Protein AF-A0A940WGY3-F1 (afdb_monomer_lite)

Radius of gyration: 29.21 Å; chains: 1; bounding box: 56×86×70 Å

pLDDT: mean 70.39, std 22.86, range [25.33, 97.75]

Sequence (317 aa):
MSRRSAVRKETGVAPALTGSRLLAFAAALSLPLFSIGAVAAERETIPSPPAVHGGEGTRFAEPGMIAPDFTVLDVEGRPFNLSEEVSRKPVLLLFWSVFCEPCRSEMTVLQNAYDKYAGRDLTFVAVAVDGEPLRKIIGGFARQEGYTFKVLVDDLDATGTWKAADAYGVTVTPTLLLLGKGGAVLLRKGGKIREELPQVAFAGRSNVGKSSLLNALVGHSRLARVSNTPGRTRGIALFEIEGKFAFADLPGYGFAKVSRSEREAWKGLVEGYLAECESLRRVYVLVDARRGPEDEERQLAAFLAARAVPYRWVGTK

Structure (mmCIF, N/CA/C/O backbone):
data_AF-A0A940WGY3-F1
#
_entry.id   AF-A0A940WGY3-F1
#
loop_
_atom_site.group_PDB
_atom_site.id
_atom_site.type_symbol
_atom_site.label_atom_id
_atom_site.label_alt_id
_atom_site.label_comp_id
_atom_site.label_asym_id
_atom_site.label_entity_id
_atom_site.label_seq_id
_atom_site.pdbx_PDB_ins_code
_atom_site.Cartn_x
_atom_site.Cartn_y
_atom_site.Cartn_z
_atom_site.occupancy
_atom_site.B_iso_or_equiv
_atom_site.auth_seq_id
_atom_site.auth_comp_id
_atom_site.auth_asym_id
_atom_site.auth_atom_id
_atom_site.pdbx_PDB_model_num
ATOM 1 N N . MET A 1 1 ? 0.589 61.585 -35.824 1.00 35.50 1 MET A N 1
ATOM 2 C CA . MET A 1 1 ? 2.016 61.398 -35.480 1.00 35.50 1 MET A CA 1
ATOM 3 C C . MET A 1 1 ? 2.129 61.107 -33.989 1.00 35.50 1 MET A C 1
ATOM 5 O O . MET A 1 1 ? 1.409 61.700 -33.204 1.00 35.50 1 MET A O 1
ATOM 9 N N . SER A 1 2 ? 2.972 60.128 -33.665 1.00 37.22 2 SER A N 1
ATOM 10 C CA . SER A 1 2 ? 3.271 59.515 -32.361 1.00 37.22 2 SER A CA 1
ATOM 11 C C . SER A 1 2 ? 3.457 60.474 -31.174 1.00 37.22 2 SER A C 1
ATOM 13 O O . SER A 1 2 ? 4.145 61.481 -31.332 1.00 37.22 2 SER A O 1
ATOM 15 N N . ARG A 1 3 ? 2.993 60.078 -29.972 1.00 35.72 3 ARG A N 1
ATOM 16 C CA . ARG A 1 3 ? 3.865 59.900 -28.785 1.00 35.72 3 ARG A CA 1
ATOM 17 C C . ARG A 1 3 ? 3.157 59.248 -27.585 1.00 35.72 3 ARG A C 1
ATOM 19 O O . ARG A 1 3 ? 2.028 59.570 -27.244 1.00 35.72 3 ARG A O 1
ATOM 26 N N . ARG A 1 4 ? 3.900 58.320 -26.974 1.00 39.56 4 ARG A N 1
ATOM 27 C CA . ARG A 1 4 ? 3.677 57.591 -25.714 1.00 39.56 4 ARG A CA 1
ATOM 28 C C . ARG A 1 4 ? 3.705 58.527 -24.494 1.00 39.56 4 ARG A C 1
ATOM 30 O O . ARG A 1 4 ? 4.504 59.459 -24.492 1.00 39.56 4 ARG A O 1
ATOM 37 N N . SER A 1 5 ? 3.048 58.143 -23.399 1.00 34.53 5 SER A N 1
ATOM 38 C CA . SER A 1 5 ? 3.634 58.300 -22.058 1.00 34.53 5 SER A CA 1
ATOM 39 C C . SER A 1 5 ? 3.158 57.199 -21.103 1.00 34.53 5 SER A C 1
ATOM 41 O O . SER A 1 5 ? 2.028 56.725 -21.163 1.00 34.53 5 SER A O 1
ATOM 43 N N . ALA A 1 6 ? 4.104 56.738 -20.288 1.00 35.91 6 ALA A N 1
ATOM 44 C CA . ALA A 1 6 ? 3.971 55.711 -19.269 1.00 35.91 6 ALA A CA 1
ATOM 45 C C . ALA A 1 6 ? 3.655 56.357 -17.913 1.00 35.91 6 ALA A C 1
ATOM 47 O O . ALA A 1 6 ? 4.158 57.442 -17.627 1.00 35.91 6 ALA A O 1
ATOM 48 N N . VAL A 1 7 ? 2.902 55.661 -17.058 1.00 35.53 7 VAL A N 1
ATOM 49 C CA . VAL A 1 7 ? 2.717 56.026 -15.645 1.00 35.53 7 VAL A CA 1
ATOM 50 C C . VAL A 1 7 ? 3.476 55.023 -14.777 1.00 35.53 7 VAL A C 1
ATOM 52 O O . VAL A 1 7 ? 3.328 53.809 -14.919 1.00 35.53 7 VAL A O 1
ATOM 55 N N . ARG A 1 8 ? 4.345 55.561 -13.916 1.00 31.83 8 ARG A N 1
ATOM 56 C CA . ARG A 1 8 ? 5.236 54.867 -12.980 1.00 31.83 8 ARG A CA 1
ATOM 57 C C . ARG A 1 8 ? 4.723 55.072 -11.548 1.00 31.83 8 ARG A C 1
ATOM 59 O O . ARG A 1 8 ? 4.149 56.106 -11.240 1.00 31.83 8 ARG A O 1
ATOM 66 N N . LYS A 1 9 ? 4.982 54.051 -10.727 1.00 31.80 9 LYS A N 1
ATOM 67 C CA . LYS A 1 9 ? 4.757 53.876 -9.282 1.00 31.80 9 LYS A CA 1
ATOM 68 C C . LYS A 1 9 ? 5.023 55.110 -8.405 1.00 31.80 9 LYS A C 1
ATOM 70 O O . LYS A 1 9 ? 6.082 55.719 -8.532 1.00 31.80 9 LYS A O 1
ATOM 75 N N . GLU A 1 10 ? 4.155 55.317 -7.415 1.00 31.23 10 GLU A N 1
ATOM 76 C CA . GLU A 1 10 ? 4.437 56.081 -6.196 1.00 31.23 10 GLU A CA 1
ATOM 77 C C . GLU A 1 10 ? 4.750 55.135 -5.025 1.00 31.23 10 GLU A C 1
ATOM 79 O O . GLU A 1 10 ? 4.046 54.159 -4.769 1.00 31.23 10 GLU A O 1
ATOM 84 N N . THR A 1 11 ? 5.847 55.436 -4.336 1.00 31.92 11 THR A N 1
ATOM 85 C CA . THR A 1 11 ? 6.289 54.872 -3.058 1.00 31.92 11 THR A CA 1
ATOM 86 C C . THR A 1 11 ? 6.045 55.919 -1.975 1.00 31.92 11 THR A C 1
ATOM 88 O O . THR A 1 11 ? 6.614 57.006 -2.058 1.00 31.92 11 THR A O 1
ATOM 91 N N . GLY A 1 12 ? 5.230 55.604 -0.967 1.00 29.95 12 GLY A N 1
ATOM 92 C CA . GLY A 1 12 ? 5.018 56.454 0.205 1.00 29.95 12 GLY A CA 1
ATOM 93 C C . GLY A 1 12 ? 5.971 56.092 1.344 1.00 29.95 12 GLY A C 1
ATOM 94 O O . GLY A 1 12 ? 5.967 54.960 1.819 1.00 29.95 12 GLY A O 1
ATOM 95 N N . VAL A 1 13 ? 6.767 57.069 1.778 1.00 32.31 13 VAL A N 1
ATOM 96 C CA . VAL A 1 13 ? 7.515 57.092 3.045 1.00 32.31 13 VAL A CA 1
ATOM 97 C C . VAL A 1 13 ? 6.814 58.092 3.969 1.00 32.31 13 VAL A C 1
ATOM 99 O O . VAL A 1 13 ? 6.372 59.140 3.502 1.00 32.31 13 VAL A O 1
ATOM 102 N N . ALA A 1 14 ? 6.745 57.797 5.268 1.00 30.91 14 ALA A N 1
ATOM 103 C CA . ALA A 1 14 ? 6.323 58.729 6.318 1.00 30.91 14 ALA A CA 1
ATOM 104 C C . ALA A 1 14 ? 7.294 58.656 7.527 1.00 30.91 14 ALA A C 1
ATOM 106 O O . ALA A 1 14 ? 8.022 57.669 7.644 1.00 30.91 14 ALA A O 1
ATOM 107 N N . PRO A 1 15 ? 7.378 59.709 8.369 1.00 34.09 15 PRO A N 1
ATOM 108 C CA . PRO A 1 15 ? 8.659 60.257 8.823 1.00 34.09 15 PRO A CA 1
ATOM 109 C C . PRO A 1 15 ? 9.034 59.992 10.294 1.00 34.09 15 PRO A C 1
ATOM 111 O O . PRO A 1 15 ? 8.290 59.417 11.083 1.00 34.09 15 PRO A O 1
ATOM 114 N N . ALA A 1 16 ? 10.244 60.458 10.613 1.00 30.31 16 ALA A N 1
ATOM 115 C CA . ALA A 1 16 ? 10.970 60.386 11.873 1.00 30.31 16 ALA A CA 1
ATOM 116 C C . ALA A 1 16 ? 10.319 61.128 13.056 1.00 30.31 16 ALA A C 1
ATOM 118 O O . ALA A 1 16 ? 9.731 62.196 12.891 1.00 30.31 16 ALA A O 1
ATOM 119 N N . LEU A 1 17 ? 10.561 60.607 14.265 1.00 32.81 17 LEU A N 1
ATOM 120 C CA . LEU A 1 17 ? 10.404 61.320 15.532 1.00 32.81 17 LEU A CA 1
ATOM 121 C C . LEU A 1 17 ? 11.772 61.499 16.205 1.00 32.81 17 LEU A C 1
ATOM 123 O O . LEU A 1 17 ? 12.525 60.558 16.442 1.00 32.81 17 LEU A O 1
ATOM 127 N N . THR A 1 18 ? 12.065 62.766 16.458 1.00 34.22 18 THR A N 1
ATOM 128 C CA . THR A 1 18 ? 13.210 63.381 17.131 1.00 34.22 18 THR A CA 1
ATOM 129 C C . THR A 1 18 ? 13.165 63.253 18.658 1.00 34.22 18 THR A C 1
ATOM 131 O O . THR A 1 18 ? 12.085 63.311 19.236 1.00 34.22 18 THR A O 1
ATOM 134 N N . GLY A 1 19 ? 14.339 63.295 19.309 1.00 30.86 19 GLY A N 1
ATOM 135 C CA . GLY A 1 19 ? 14.499 64.065 20.557 1.00 30.86 19 GLY A CA 1
ATOM 136 C C . GLY A 1 19 ? 14.973 63.332 21.817 1.00 30.86 19 GLY A C 1
ATOM 137 O O . GLY A 1 19 ? 14.182 63.042 22.701 1.00 30.86 19 GLY A O 1
ATOM 138 N N . SER A 1 20 ? 16.291 63.142 21.908 1.00 31.47 20 SER A N 1
ATOM 139 C CA . SER A 1 20 ? 17.183 63.383 23.058 1.00 31.47 20 SER A CA 1
ATOM 140 C C . SER A 1 20 ? 16.686 63.233 24.505 1.00 31.47 20 SER A C 1
ATOM 142 O O . SER A 1 20 ? 15.928 64.063 25.001 1.00 31.47 20 SER A O 1
ATOM 144 N N . ARG A 1 21 ? 17.323 62.295 25.223 1.00 31.27 21 ARG A N 1
ATOM 145 C CA . ARG A 1 21 ? 17.797 62.323 26.632 1.00 31.27 21 ARG A CA 1
ATOM 146 C C . ARG A 1 21 ? 18.281 60.893 26.949 1.00 31.27 21 ARG A C 1
ATOM 148 O O . ARG A 1 21 ? 17.625 59.954 26.538 1.00 31.27 21 ARG A O 1
ATOM 155 N N . LEU A 1 22 ? 19.355 60.578 27.660 1.00 28.62 22 LEU A N 1
ATOM 156 C CA . LEU A 1 22 ? 20.507 61.278 28.216 1.00 28.62 22 LEU A CA 1
ATOM 157 C C . LEU A 1 22 ? 21.316 60.138 28.892 1.00 28.62 22 LEU A C 1
ATOM 159 O O . LEU A 1 22 ? 20.716 59.405 29.663 1.00 28.62 22 LEU A O 1
ATOM 163 N N . LEU A 1 23 ? 22.621 60.014 28.623 1.00 29.11 23 LEU A N 1
ATOM 164 C CA . LEU A 1 23 ? 23.669 59.487 29.525 1.00 29.11 23 LEU A CA 1
ATOM 165 C C . LEU A 1 23 ? 23.588 58.086 30.191 1.00 29.11 23 LEU A C 1
ATOM 167 O O . LEU A 1 23 ? 22.604 57.673 30.784 1.00 29.11 23 LEU A O 1
ATOM 171 N N . ALA A 1 24 ? 24.791 57.501 30.249 1.00 26.64 24 ALA A N 1
ATOM 172 C CA . ALA A 1 24 ? 25.273 56.459 31.159 1.00 26.64 24 ALA A CA 1
ATOM 173 C C . ALA A 1 24 ? 24.803 55.025 30.880 1.00 26.64 24 ALA A C 1
ATOM 175 O O . ALA A 1 24 ? 23.687 54.653 31.196 1.00 26.64 24 ALA A O 1
ATOM 176 N N . PHE A 1 25 ? 25.703 54.203 30.334 1.00 27.78 25 PHE A N 1
ATOM 177 C CA . PHE A 1 25 ? 26.223 53.013 31.024 1.00 27.78 25 PHE A CA 1
ATOM 178 C C . PHE A 1 25 ? 27.356 52.414 30.181 1.00 27.78 25 PHE A C 1
ATOM 180 O O . PHE A 1 25 ? 27.167 51.546 29.334 1.00 27.78 25 PHE A O 1
ATOM 187 N N . ALA A 1 26 ? 28.562 52.930 30.412 1.00 28.00 26 ALA A N 1
ATOM 188 C CA . ALA A 1 26 ? 29.775 52.175 30.159 1.00 28.00 26 ALA A CA 1
ATOM 189 C C . ALA A 1 26 ? 29.985 51.209 31.335 1.00 28.00 26 ALA A C 1
ATOM 191 O O . ALA A 1 26 ? 29.824 51.601 32.487 1.00 28.00 26 ALA A O 1
ATOM 192 N N . ALA A 1 27 ? 30.381 49.981 31.003 1.00 31.42 27 ALA A N 1
ATOM 193 C CA . ALA A 1 27 ? 31.132 49.055 31.848 1.00 31.42 27 ALA A CA 1
ATOM 194 C C . ALA A 1 27 ? 30.535 48.686 33.221 1.00 31.42 27 ALA A C 1
ATOM 196 O O . ALA A 1 27 ? 30.913 49.248 34.241 1.00 31.42 27 ALA A O 1
ATOM 197 N N . ALA A 1 28 ? 29.712 47.635 33.247 1.00 33.88 28 ALA A N 1
ATOM 198 C CA . ALA A 1 28 ? 29.761 46.588 34.276 1.00 33.88 28 ALA A CA 1
ATOM 199 C C . ALA A 1 28 ? 28.734 45.504 33.935 1.00 33.88 28 ALA A C 1
ATOM 201 O O . ALA A 1 28 ? 27.546 45.721 34.129 1.00 33.88 28 ALA A O 1
ATOM 202 N N . LEU A 1 29 ? 29.193 44.367 33.408 1.00 29.73 29 LEU A N 1
ATOM 203 C CA . LEU A 1 29 ? 28.678 43.019 33.695 1.00 29.73 29 LEU A CA 1
ATOM 204 C C . LEU A 1 29 ? 29.412 42.032 32.787 1.00 29.73 29 LEU A C 1
ATOM 206 O O . LEU A 1 29 ? 28.945 41.605 31.735 1.00 29.73 29 LEU A O 1
ATOM 210 N N . SER A 1 30 ? 30.613 41.686 33.234 1.00 42.28 30 SER A N 1
ATOM 211 C CA . SER A 1 30 ? 31.189 40.368 33.024 1.00 42.28 30 SER A CA 1
ATOM 212 C C . SER A 1 30 ? 30.185 39.312 33.500 1.00 42.28 30 SER A C 1
ATOM 214 O O . SER A 1 30 ? 30.100 39.026 34.694 1.00 42.28 30 SER A O 1
ATOM 216 N N . LEU A 1 31 ? 29.409 38.755 32.577 1.00 34.72 31 LEU A N 1
ATOM 217 C CA . LEU A 1 31 ? 28.729 37.482 32.777 1.00 34.72 31 LEU A CA 1
ATOM 218 C C . LEU A 1 31 ? 29.506 36.431 31.979 1.00 34.72 31 LEU A C 1
ATOM 220 O O . LEU A 1 31 ? 29.844 36.686 30.819 1.00 34.72 31 LEU A O 1
ATOM 224 N N . PRO A 1 32 ? 29.859 35.289 32.592 1.00 33.62 32 PRO A N 1
ATOM 225 C CA . PRO A 1 32 ? 30.599 34.249 31.903 1.00 33.62 32 PRO A CA 1
ATOM 226 C C . PRO A 1 32 ? 29.773 33.774 30.709 1.00 33.62 32 PRO A C 1
ATOM 228 O O . PRO A 1 32 ? 28.553 33.626 30.807 1.00 33.62 32 PRO A O 1
ATOM 231 N N . LEU A 1 33 ? 30.453 33.526 29.588 1.00 37.22 33 LEU A N 1
ATOM 232 C CA . LEU A 1 33 ? 29.943 32.677 28.521 1.00 37.22 33 LEU A CA 1
ATOM 233 C C . LEU A 1 33 ? 29.536 31.353 29.173 1.00 37.22 33 LEU A C 1
ATOM 235 O O . LEU A 1 33 ? 30.377 30.484 29.406 1.00 37.22 33 LEU A O 1
ATOM 239 N N . PHE A 1 34 ? 28.252 31.210 29.507 1.00 32.47 34 PHE A N 1
ATOM 240 C CA . PHE A 1 34 ? 27.670 29.898 29.702 1.00 32.47 34 PHE A CA 1
ATOM 241 C C . PHE A 1 34 ? 27.888 29.199 28.372 1.00 32.47 34 PHE A C 1
ATOM 243 O O . PHE A 1 34 ? 27.272 29.534 27.359 1.00 32.47 34 PHE A O 1
ATOM 250 N N . SER A 1 35 ? 28.844 28.274 28.375 1.00 33.41 35 SER A N 1
ATOM 251 C CA . SER A 1 35 ? 28.900 27.244 27.361 1.00 33.41 35 SER A CA 1
ATOM 252 C C . SER A 1 35 ? 27.495 26.672 27.322 1.00 33.41 35 SER A C 1
ATOM 254 O O . SER A 1 35 ? 27.022 26.125 28.321 1.00 33.41 35 SER A O 1
ATOM 256 N N . ILE A 1 36 ? 26.804 26.865 26.201 1.00 37.81 36 ILE A N 1
ATOM 257 C CA . ILE A 1 36 ? 25.658 26.040 25.859 1.00 37.81 36 ILE A CA 1
ATOM 258 C C . ILE A 1 36 ? 26.274 24.654 25.707 1.00 37.81 36 ILE A C 1
ATOM 260 O O . ILE A 1 36 ? 26.740 24.275 24.635 1.00 37.81 36 ILE A O 1
ATOM 264 N N . GLY A 1 37 ? 26.397 23.945 26.831 1.00 30.80 37 GLY A N 1
ATOM 265 C CA . GLY A 1 37 ? 26.596 22.518 26.821 1.00 30.80 37 GLY A CA 1
ATOM 266 C C . GLY A 1 37 ? 25.474 22.002 25.952 1.00 30.80 37 GLY A C 1
ATOM 267 O O . GLY A 1 37 ? 24.305 22.283 26.227 1.00 30.80 37 GLY A O 1
ATOM 268 N N . ALA A 1 38 ? 25.842 21.365 24.845 1.00 32.38 38 ALA A N 1
ATOM 269 C CA . ALA A 1 38 ? 24.901 20.624 24.045 1.00 32.38 38 ALA A CA 1
ATOM 270 C C . ALA A 1 38 ? 24.141 19.726 25.021 1.00 32.38 38 ALA A C 1
ATOM 272 O O . ALA A 1 38 ? 24.704 18.776 25.564 1.00 32.38 38 ALA A O 1
ATOM 273 N N . VAL A 1 39 ? 22.882 20.070 25.294 1.00 27.45 39 VAL A N 1
ATOM 274 C CA . VAL A 1 39 ? 21.934 19.100 25.810 1.00 27.45 39 VAL A CA 1
ATOM 275 C C . VAL A 1 39 ? 21.831 18.117 24.663 1.00 27.45 39 VAL A C 1
ATOM 277 O O . VAL A 1 39 ? 21.151 18.365 23.667 1.00 27.45 39 VAL A O 1
ATOM 280 N N . ALA A 1 40 ? 22.638 17.062 24.748 1.00 28.12 40 ALA A N 1
ATOM 281 C CA . ALA A 1 40 ? 22.402 15.853 24.007 1.00 28.12 40 ALA A CA 1
ATOM 282 C C . ALA A 1 40 ? 20.979 15.464 24.390 1.00 28.12 40 ALA A C 1
ATOM 284 O O . ALA A 1 40 ? 20.727 15.005 25.501 1.00 28.12 40 ALA A O 1
ATOM 285 N N . ALA A 1 41 ? 20.034 15.775 23.506 1.00 26.78 41 ALA A N 1
ATOM 286 C CA . ALA A 1 41 ? 18.747 15.131 23.530 1.00 26.78 41 ALA A CA 1
ATOM 287 C C . ALA A 1 41 ? 19.076 13.649 23.388 1.00 26.78 41 ALA A C 1
ATOM 289 O O . ALA A 1 41 ? 19.435 13.192 22.299 1.00 26.78 41 ALA A O 1
ATOM 290 N N . GLU A 1 42 ? 19.061 12.930 24.508 1.00 25.58 42 GLU A N 1
ATOM 291 C CA . GLU A 1 42 ? 18.930 11.488 24.496 1.00 25.58 42 GLU A CA 1
ATOM 292 C C . GLU A 1 42 ? 17.695 11.220 23.643 1.00 25.58 42 GLU A C 1
ATOM 294 O O . GLU A 1 42 ? 16.556 11.467 24.038 1.00 25.58 42 GLU A O 1
ATOM 299 N N . ARG A 1 43 ? 17.935 10.826 22.389 1.00 25.66 43 ARG A N 1
ATOM 300 C CA . ARG A 1 43 ? 16.929 10.164 21.579 1.00 25.66 43 ARG A CA 1
ATOM 301 C C . ARG A 1 43 ? 16.635 8.887 22.342 1.00 25.66 43 ARG A C 1
ATOM 303 O O . ARG A 1 43 ? 17.366 7.913 22.183 1.00 25.66 43 ARG A O 1
ATOM 310 N N . GLU A 1 44 ? 15.606 8.911 23.184 1.00 25.33 44 GLU A N 1
ATOM 311 C CA . GLU A 1 44 ? 14.935 7.689 23.596 1.00 25.33 44 GLU A CA 1
ATOM 312 C C . GLU A 1 44 ? 14.630 6.936 22.303 1.00 25.33 44 GLU A C 1
ATOM 314 O O . GLU A 1 44 ? 13.855 7.376 21.450 1.00 25.33 44 GLU A O 1
ATOM 319 N N . THR A 1 45 ? 15.362 5.849 22.093 1.00 29.44 45 THR A N 1
ATOM 320 C CA . THR A 1 45 ? 15.142 4.935 20.989 1.00 29.44 45 THR A CA 1
ATOM 321 C C . THR A 1 45 ? 13.783 4.306 21.222 1.00 29.44 45 THR A C 1
ATOM 323 O O . THR A 1 45 ? 13.651 3.404 22.047 1.00 29.44 45 THR A O 1
ATOM 326 N N . ILE A 1 46 ? 12.769 4.827 20.536 1.00 30.19 46 ILE A N 1
ATOM 327 C CA . ILE A 1 46 ? 11.438 4.235 20.511 1.00 30.19 46 ILE A CA 1
ATOM 328 C C . ILE A 1 46 ? 11.595 2.814 19.945 1.00 30.19 46 ILE A C 1
ATOM 330 O O . ILE A 1 46 ? 12.125 2.673 18.838 1.00 30.19 46 ILE A O 1
ATOM 334 N N . PRO A 1 47 ? 11.207 1.763 20.687 1.00 31.28 47 PRO A N 1
ATOM 335 C CA . PRO A 1 47 ? 11.302 0.398 20.193 1.00 31.28 47 PRO A CA 1
ATOM 336 C C . PRO A 1 47 ? 10.408 0.229 18.960 1.00 31.28 47 PRO A C 1
ATOM 338 O O . PRO A 1 47 ? 9.276 0.711 18.931 1.00 31.28 47 PRO A O 1
ATOM 341 N N . SER A 1 48 ? 10.925 -0.453 17.936 1.00 30.91 48 SER A N 1
ATOM 342 C CA . SER A 1 48 ? 10.141 -0.831 16.759 1.00 30.91 48 SER A CA 1
ATOM 343 C C . SER A 1 48 ? 8.943 -1.691 17.182 1.00 30.91 48 SER A C 1
ATOM 345 O O . SER A 1 48 ? 9.120 -2.566 18.037 1.00 30.91 48 SER A O 1
ATOM 347 N N . PRO A 1 49 ? 7.746 -1.488 16.600 1.00 33.09 49 PRO A N 1
ATOM 348 C CA . PRO A 1 49 ? 6.588 -2.308 16.929 1.00 33.09 49 PRO A CA 1
ATOM 349 C C . PRO A 1 49 ? 6.855 -3.789 16.603 1.00 33.09 49 PRO A C 1
ATOM 351 O O . PRO A 1 49 ? 7.592 -4.091 15.654 1.00 33.09 49 PRO A O 1
ATOM 354 N N . PRO A 1 50 ? 6.288 -4.725 17.386 1.00 34.50 50 PRO A N 1
ATOM 355 C CA . PRO A 1 50 ? 6.436 -6.149 17.128 1.00 34.50 50 PRO A CA 1
ATOM 356 C C . PRO A 1 50 ? 5.827 -6.534 15.777 1.00 34.50 50 PRO A C 1
ATOM 358 O O . PRO A 1 50 ? 4.854 -5.940 15.311 1.00 34.50 50 PRO A O 1
ATOM 361 N N . ALA A 1 51 ? 6.422 -7.542 15.138 1.00 39.25 51 ALA A N 1
ATOM 362 C CA . ALA A 1 51 ? 5.952 -8.048 13.857 1.00 39.25 51 ALA A CA 1
ATOM 363 C C . ALA A 1 51 ? 4.521 -8.597 13.974 1.00 39.25 51 ALA A C 1
ATOM 365 O O . ALA A 1 51 ? 4.178 -9.249 14.955 1.00 39.25 51 ALA A O 1
ATOM 366 N N . VAL A 1 52 ? 3.700 -8.349 12.954 1.00 42.38 52 VAL A N 1
ATOM 367 C CA . VAL A 1 52 ? 2.359 -8.937 12.835 1.00 42.38 52 VAL A CA 1
ATOM 368 C C . VAL A 1 52 ? 2.521 -10.425 12.497 1.00 42.38 52 VAL A C 1
ATOM 370 O O . VAL A 1 52 ? 3.206 -10.776 11.529 1.00 42.38 52 VAL A O 1
ATOM 373 N N . HIS A 1 53 ? 1.946 -11.306 13.313 1.00 38.56 53 HIS A N 1
ATOM 374 C CA . HIS A 1 53 ? 2.068 -12.754 13.198 1.00 38.56 53 HIS A CA 1
ATOM 375 C C . HIS A 1 53 ? 0.822 -13.326 12.509 1.00 38.56 53 HIS A C 1
ATOM 377 O O . HIS A 1 53 ? -0.246 -13.461 13.099 1.00 38.56 53 HIS A O 1
ATOM 383 N N . GLY A 1 54 ? 0.962 -13.732 11.243 1.00 37.00 54 GLY A N 1
ATOM 384 C CA . GLY A 1 54 ? -0.083 -14.498 10.562 1.00 37.00 54 GLY A CA 1
ATOM 385 C C . GLY A 1 54 ? -0.270 -15.856 11.241 1.00 37.00 54 GLY A C 1
ATOM 386 O O . GLY A 1 54 ? 0.556 -16.746 11.055 1.00 37.00 54 GLY A O 1
ATOM 387 N N . GLY A 1 55 ? -1.325 -16.004 12.044 1.00 33.97 55 GLY A N 1
ATOM 388 C CA . GLY A 1 55 ? -1.647 -17.259 12.723 1.00 33.97 55 GLY A CA 1
ATOM 389 C C . GLY A 1 55 ? -1.884 -18.411 11.739 1.00 33.97 55 GLY A C 1
ATOM 390 O O . GLY A 1 55 ? -2.509 -18.244 10.691 1.00 33.97 55 GLY A O 1
ATOM 391 N N . GLU A 1 56 ? -1.390 -19.605 12.069 1.00 28.83 56 GLU A N 1
ATOM 392 C CA . GLU A 1 56 ? -1.659 -20.815 11.289 1.00 28.83 56 GLU A CA 1
ATOM 393 C C . GLU A 1 56 ? -3.168 -21.131 11.305 1.00 28.83 56 GLU A C 1
ATOM 395 O O . GLU A 1 56 ? -3.744 -21.458 12.340 1.00 28.83 56 GLU A O 1
ATOM 400 N N . GLY A 1 57 ? -3.820 -21.038 10.139 1.00 37.31 57 GLY A N 1
ATOM 401 C CA . GLY A 1 57 ? -5.205 -21.484 9.929 1.00 37.31 57 GLY A CA 1
ATOM 402 C C . GLY A 1 57 ? -6.280 -20.392 9.835 1.00 37.31 57 GLY A C 1
ATOM 403 O O . GLY A 1 57 ? -7.445 -20.720 9.593 1.00 37.31 57 GLY A O 1
ATOM 404 N N . THR A 1 58 ? -5.940 -19.107 9.958 1.00 40.53 58 THR A N 1
ATOM 405 C CA . THR A 1 58 ? -6.900 -18.003 9.792 1.00 40.53 58 THR A CA 1
ATOM 406 C C . THR A 1 58 ? -7.156 -17.699 8.314 1.00 40.53 58 THR A C 1
ATOM 408 O O . THR A 1 58 ? -6.259 -17.361 7.546 1.00 40.53 58 THR A O 1
ATOM 411 N N . ARG A 1 59 ? -8.419 -17.811 7.883 1.00 48.16 59 ARG A N 1
ATOM 412 C CA . ARG A 1 59 ? -8.842 -17.322 6.564 1.00 48.16 59 ARG A CA 1
ATOM 413 C C . ARG A 1 59 ? -8.748 -15.789 6.576 1.00 48.16 59 ARG A C 1
ATOM 415 O O . ARG A 1 59 ? -9.496 -15.146 7.306 1.00 48.16 59 ARG A O 1
ATOM 422 N N . PHE A 1 60 ? -7.823 -15.231 5.800 1.00 63.88 60 PHE A N 1
ATOM 423 C CA . PHE A 1 60 ? -7.577 -13.788 5.700 1.00 63.88 60 PHE A CA 1
ATOM 424 C C . PHE A 1 60 ? -8.828 -13.023 5.250 1.00 63.88 60 PHE A C 1
ATOM 426 O O . PHE A 1 60 ? -9.654 -13.579 4.533 1.00 63.88 60 PHE A O 1
ATOM 433 N N . ALA A 1 61 ? -8.981 -11.759 5.661 1.00 74.38 61 ALA A N 1
ATOM 434 C CA . ALA A 1 61 ? -10.132 -10.913 5.325 1.00 74.38 61 ALA A CA 1
ATOM 435 C C . ALA A 1 61 ? -10.162 -10.537 3.825 1.00 74.38 61 ALA A C 1
ATOM 437 O O . ALA A 1 61 ? -9.889 -9.398 3.447 1.00 74.38 61 ALA A O 1
ATOM 438 N N . GLU A 1 62 ? -10.466 -11.509 2.965 1.00 79.25 62 GLU A N 1
ATOM 439 C CA . GLU A 1 62 ? -10.481 -11.389 1.507 1.00 79.25 62 GLU A CA 1
ATOM 440 C C . GLU A 1 62 ? -11.862 -11.005 0.961 1.00 79.25 62 GLU A C 1
ATOM 442 O O . GLU A 1 62 ? -12.884 -11.300 1.591 1.00 79.25 62 GLU A O 1
ATOM 447 N N . PRO A 1 63 ? -11.938 -10.387 -0.233 1.00 80.38 63 PRO A N 1
ATOM 448 C CA . PRO A 1 63 ? -13.210 -10.072 -0.866 1.00 80.38 63 PRO A CA 1
ATOM 449 C C . PRO A 1 63 ? -14.164 -11.274 -0.940 1.00 80.38 63 PRO A C 1
ATOM 451 O O . PRO A 1 63 ? -13.801 -12.350 -1.413 1.00 80.38 63 PRO A O 1
ATOM 454 N N . GLY A 1 64 ? -15.405 -11.069 -0.498 1.00 73.12 64 GLY A N 1
ATOM 455 C CA . GLY A 1 64 ? -16.437 -12.107 -0.404 1.00 73.12 64 GLY A CA 1
ATOM 456 C C . GLY A 1 64 ? -16.531 -12.795 0.960 1.00 73.12 64 GLY A C 1
ATOM 457 O O . GLY A 1 64 ? -17.474 -13.551 1.185 1.00 73.12 64 GLY A O 1
ATOM 458 N N . MET A 1 65 ? -15.608 -12.520 1.883 1.00 83.88 65 MET A N 1
ATOM 459 C CA . MET A 1 65 ? -15.665 -13.013 3.259 1.00 83.88 65 MET A CA 1
ATOM 460 C C . MET A 1 65 ? -16.337 -12.019 4.206 1.00 83.88 65 MET A C 1
ATOM 462 O O . MET A 1 65 ? -16.469 -10.839 3.892 1.00 83.88 65 MET A O 1
ATOM 466 N N . ILE A 1 66 ? -16.746 -12.489 5.387 1.00 89.62 66 ILE A N 1
ATOM 467 C CA . ILE A 1 66 ? -17.119 -11.608 6.497 1.00 89.62 66 ILE A CA 1
ATOM 468 C C . ILE A 1 66 ? -15.845 -11.185 7.221 1.00 89.62 66 ILE A C 1
ATOM 470 O O . ILE A 1 66 ? -15.006 -12.023 7.551 1.00 89.62 66 ILE A O 1
ATOM 474 N N . ALA A 1 67 ? -15.704 -9.881 7.427 1.00 92.38 67 ALA A N 1
ATOM 475 C CA . ALA A 1 67 ? -14.576 -9.290 8.114 1.00 92.38 67 ALA A CA 1
ATOM 476 C C . ALA A 1 67 ? -14.545 -9.772 9.579 1.00 92.38 67 ALA A C 1
ATOM 478 O O . ALA A 1 67 ? -15.590 -9.735 10.238 1.00 92.38 67 ALA A O 1
ATOM 479 N N . PRO A 1 68 ? -13.392 -10.236 10.093 1.00 93.75 68 PRO A N 1
ATOM 480 C CA . PRO A 1 68 ? -13.255 -10.613 11.496 1.00 93.75 68 PRO A CA 1
ATOM 481 C C . PRO A 1 68 ? -13.634 -9.449 12.416 1.00 93.75 68 PRO A C 1
ATOM 483 O O . PRO A 1 68 ? -13.226 -8.310 12.177 1.00 93.75 68 PRO A O 1
ATOM 486 N N . ASP A 1 69 ? -14.421 -9.715 13.456 1.00 95.12 69 ASP A N 1
ATOM 487 C CA . ASP A 1 69 ? -14.738 -8.674 14.432 1.00 95.12 69 ASP A CA 1
ATOM 488 C C . ASP A 1 69 ? -13.519 -8.376 15.312 1.00 95.12 69 ASP A C 1
ATOM 490 O O . ASP A 1 69 ? -12.709 -9.260 15.593 1.00 95.12 69 ASP A O 1
ATOM 494 N N . PHE A 1 70 ? -13.399 -7.129 15.757 1.00 95.25 70 PHE A N 1
ATOM 495 C CA . PHE A 1 70 ? -12.385 -6.715 16.718 1.00 95.25 70 PHE A CA 1
ATOM 496 C C . PHE A 1 70 ? -12.923 -5.609 17.619 1.00 95.25 70 PHE A C 1
ATOM 498 O O . PHE A 1 70 ? -13.839 -4.864 17.260 1.00 95.25 70 PHE A O 1
ATOM 505 N N . THR A 1 71 ? -12.324 -5.492 18.804 1.00 96.00 71 THR A N 1
ATOM 506 C CA . THR A 1 71 ? -12.577 -4.389 19.732 1.00 96.00 71 THR A CA 1
ATOM 507 C C . THR A 1 71 ? -11.258 -3.795 20.201 1.00 96.00 71 THR A C 1
ATOM 509 O O . THR A 1 71 ? -10.435 -4.490 20.795 1.00 96.00 71 THR A O 1
ATOM 512 N N . VAL A 1 72 ? -11.070 -2.507 19.925 1.00 96.31 72 VAL A N 1
ATOM 513 C CA . VAL A 1 72 ? -9.859 -1.737 20.253 1.00 96.31 72 VAL A CA 1
ATOM 514 C C . VAL A 1 72 ? -10.242 -0.341 20.741 1.00 96.31 72 VAL A C 1
ATOM 516 O O . VAL A 1 72 ? -11.423 0.013 20.748 1.00 96.31 72 VAL A O 1
ATOM 519 N N . LEU A 1 73 ? -9.264 0.452 21.176 1.00 96.69 73 LEU A N 1
ATOM 520 C CA . LEU A 1 73 ? -9.497 1.817 21.640 1.00 96.69 73 LEU A CA 1
ATOM 521 C C . LEU A 1 73 ? -9.180 2.839 20.547 1.00 96.69 73 LEU A C 1
ATOM 523 O O . LEU A 1 73 ? -8.300 2.635 19.712 1.00 96.69 73 LEU A O 1
ATOM 527 N N . ASP A 1 74 ? -9.878 3.970 20.571 1.00 96.31 74 ASP A N 1
ATOM 528 C CA . ASP A 1 74 ? -9.456 5.156 19.835 1.00 96.31 74 ASP A CA 1
ATOM 529 C C . ASP A 1 74 ? -8.335 5.923 20.554 1.00 96.31 74 ASP A C 1
ATOM 531 O O . ASP A 1 74 ? -7.939 5.611 21.685 1.00 96.31 74 ASP A O 1
ATOM 535 N N . VAL A 1 75 ? -7.803 6.946 19.884 1.00 94.31 75 VAL A N 1
ATOM 536 C CA . VAL A 1 75 ? -6.730 7.790 20.431 1.00 94.31 75 VAL A CA 1
ATOM 537 C C . VAL A 1 75 ? -7.149 8.608 21.664 1.00 94.31 75 VAL A C 1
ATOM 539 O O . VAL A 1 75 ? -6.283 9.107 22.385 1.00 94.31 75 VAL A O 1
ATOM 542 N N . GLU A 1 76 ? -8.449 8.711 21.955 1.00 94.38 76 GLU A N 1
ATOM 543 C CA . GLU A 1 76 ? -9.008 9.281 23.186 1.00 94.38 76 GLU A CA 1
ATOM 544 C C . GLU A 1 76 ? -9.286 8.226 24.276 1.00 94.38 76 GLU A C 1
ATOM 546 O O . GLU A 1 76 ? -9.649 8.582 25.398 1.00 94.38 76 GLU A O 1
ATOM 551 N N . GLY A 1 77 ? -9.093 6.937 23.984 1.00 93.81 77 GLY A N 1
ATOM 552 C CA . GLY A 1 77 ? -9.344 5.827 24.902 1.00 93.81 77 GLY A CA 1
ATOM 553 C C . GLY A 1 77 ? -10.791 5.342 24.951 1.00 93.81 77 GLY A C 1
ATOM 554 O O . GLY A 1 77 ? -11.154 4.626 25.884 1.00 93.81 77 GLY A O 1
ATOM 555 N N . ARG A 1 78 ? -11.626 5.709 23.977 1.00 95.88 78 ARG A N 1
ATOM 556 C CA . ARG A 1 78 ? -12.999 5.208 23.852 1.00 95.88 78 ARG A CA 1
ATOM 557 C C . ARG A 1 78 ? -12.997 3.876 23.096 1.00 95.88 78 ARG A C 1
ATOM 559 O O . ARG A 1 78 ? -12.255 3.736 22.125 1.00 95.88 78 ARG A O 1
ATOM 566 N N . PRO A 1 79 ? -13.821 2.898 23.504 1.00 96.44 79 PRO A N 1
ATOM 567 C CA . PRO A 1 79 ? -13.897 1.619 22.815 1.00 96.44 79 PRO A CA 1
ATOM 568 C C . PRO A 1 79 ? -14.551 1.758 21.437 1.00 96.44 79 PRO A C 1
ATOM 570 O O . PRO A 1 79 ? -15.513 2.505 21.250 1.00 96.44 79 PRO A O 1
ATOM 573 N N . PHE A 1 80 ? -14.047 0.978 20.488 1.00 96.81 80 PHE A N 1
ATOM 574 C CA . PHE A 1 80 ? -14.596 0.800 19.153 1.00 96.81 80 PHE A CA 1
ATOM 575 C C . PHE A 1 80 ? -14.790 -0.695 18.889 1.00 96.81 80 PHE A C 1
ATOM 577 O O . PHE A 1 80 ? -13.833 -1.457 19.000 1.00 96.81 80 PHE A O 1
ATOM 584 N N . ASN A 1 81 ? -16.005 -1.098 18.506 1.00 96.88 81 ASN A N 1
ATOM 585 C CA . ASN A 1 81 ? -16.320 -2.448 18.039 1.00 96.88 81 ASN A CA 1
ATOM 586 C C . ASN A 1 81 ? -16.707 -2.397 16.552 1.00 96.88 81 ASN A C 1
ATOM 588 O O . ASN A 1 81 ? -17.568 -1.604 16.155 1.00 96.88 81 ASN A O 1
ATOM 592 N N . LEU A 1 82 ? -16.070 -3.229 15.726 1.00 96.62 82 LEU A N 1
ATOM 593 C CA . LEU A 1 82 ? -16.301 -3.196 14.285 1.00 96.62 82 LEU A CA 1
ATOM 594 C C . LEU A 1 82 ? -17.709 -3.668 13.913 1.00 96.62 82 LEU A C 1
ATOM 596 O O . LEU A 1 82 ? -18.350 -3.019 13.083 1.00 96.62 82 LEU A O 1
ATOM 600 N N . SER A 1 83 ? -18.185 -4.774 14.495 1.00 94.94 83 SER A N 1
ATOM 601 C CA . SER A 1 83 ? -19.497 -5.356 14.187 1.00 94.94 83 SER A CA 1
ATOM 602 C C . SER A 1 83 ? -20.639 -4.352 14.381 1.00 94.94 83 SER A C 1
ATOM 604 O O . SER A 1 83 ? -21.536 -4.254 13.536 1.00 94.94 83 SER A O 1
ATOM 606 N N . GLU A 1 84 ? -20.560 -3.520 15.425 1.00 95.50 84 GLU A N 1
ATOM 607 C CA . GLU A 1 84 ? -21.514 -2.437 15.659 1.00 95.50 84 GLU A CA 1
ATOM 608 C C . GLU A 1 84 ? -21.512 -1.410 14.524 1.00 95.50 84 GLU A C 1
ATOM 610 O O . GLU A 1 84 ? -22.579 -0.982 14.075 1.00 95.50 84 GLU A O 1
ATOM 615 N N . GLU A 1 85 ? -20.337 -1.024 14.032 1.00 94.44 85 GLU A N 1
ATOM 616 C CA . GLU A 1 85 ? -20.202 -0.020 12.979 1.00 94.44 85 GLU A CA 1
ATOM 617 C C . GLU A 1 85 ? -20.688 -0.564 11.628 1.00 94.44 85 GLU A C 1
ATOM 619 O O . GLU A 1 85 ? -21.544 0.054 10.983 1.00 94.44 85 GLU A O 1
ATOM 624 N N . VAL A 1 86 ? -20.233 -1.760 11.234 1.00 94.50 86 VAL A N 1
ATOM 625 C CA . VAL A 1 86 ? -20.617 -2.375 9.951 1.00 94.50 86 VAL A CA 1
ATOM 626 C C . VAL A 1 86 ? -22.095 -2.760 9.906 1.00 94.50 86 VAL A C 1
ATOM 628 O O . VAL A 1 86 ? -22.680 -2.815 8.824 1.00 94.50 86 VAL A O 1
ATOM 631 N N . SER A 1 87 ? -22.748 -2.984 11.053 1.00 93.25 87 SER A N 1
ATOM 632 C CA . SER A 1 87 ? -24.204 -3.189 11.108 1.00 93.25 87 SER A CA 1
ATOM 633 C C . SER A 1 87 ? -24.990 -1.947 10.662 1.00 93.25 87 SER A C 1
ATOM 635 O O . SER A 1 87 ? -26.089 -2.058 10.108 1.00 93.25 87 SER A O 1
ATOM 637 N N . ARG A 1 88 ? -24.413 -0.752 10.857 1.00 91.31 88 ARG A N 1
ATOM 638 C CA . ARG A 1 88 ? -25.045 0.540 10.569 1.00 91.31 88 ARG A CA 1
ATOM 639 C C . ARG A 1 88 ? -24.695 1.016 9.167 1.00 91.31 88 ARG A C 1
ATOM 641 O O . ARG A 1 88 ? -25.606 1.326 8.393 1.00 91.31 88 ARG A O 1
ATOM 648 N N . LYS A 1 89 ? -23.401 1.053 8.836 1.00 90.50 89 LYS A N 1
ATOM 649 C CA . LYS A 1 89 ? -22.868 1.639 7.598 1.00 90.50 89 LYS A CA 1
ATOM 650 C C . LYS A 1 89 ? -21.718 0.805 7.023 1.00 90.50 89 LYS A C 1
ATOM 652 O O . LYS A 1 89 ? -21.024 0.131 7.773 1.00 90.50 89 LYS A O 1
ATOM 657 N N . PRO A 1 90 ? -21.475 0.866 5.704 1.00 92.94 90 PRO A N 1
ATOM 658 C CA . PRO A 1 90 ? -20.192 0.472 5.133 1.00 92.94 90 PRO A CA 1
ATOM 659 C C . PRO A 1 90 ? -19.022 1.178 5.834 1.00 92.94 90 PRO A C 1
ATOM 661 O O . PRO A 1 90 ? -19.157 2.326 6.266 1.00 92.94 90 PRO A O 1
ATOM 664 N N . VAL A 1 91 ? -17.869 0.513 5.901 1.00 94.88 91 VAL A N 1
ATOM 665 C CA . VAL A 1 91 ? -16.658 1.015 6.564 1.00 94.88 91 VAL A CA 1
ATOM 666 C C . VAL A 1 91 ? -15.480 0.956 5.598 1.00 94.88 91 VAL A C 1
ATOM 668 O O . VAL A 1 91 ? -15.181 -0.096 5.041 1.00 94.88 91 VAL A O 1
ATOM 671 N N . LEU A 1 92 ? -14.789 2.077 5.411 1.00 93.94 92 LEU A N 1
ATOM 672 C CA . LEU A 1 92 ? -13.469 2.113 4.796 1.00 93.94 92 LEU A CA 1
ATOM 673 C C . LEU A 1 92 ? -12.422 2.028 5.913 1.00 93.94 92 LEU A C 1
ATOM 675 O O . LEU A 1 92 ? -12.282 2.962 6.702 1.00 93.94 92 LEU A O 1
ATOM 679 N N . LEU A 1 93 ? -11.736 0.889 5.987 1.00 95.31 93 LEU A N 1
ATOM 680 C CA . LEU A 1 93 ? -10.811 0.521 7.055 1.00 95.31 93 LEU A CA 1
ATOM 681 C C . LEU A 1 93 ? -9.369 0.571 6.545 1.00 95.31 93 LEU A C 1
ATOM 683 O O . LEU A 1 93 ? -9.046 -0.091 5.564 1.00 95.31 93 LEU A O 1
ATOM 687 N N . LEU A 1 94 ? -8.497 1.321 7.211 1.00 94.12 94 LEU A N 1
ATOM 688 C CA . LEU A 1 94 ? -7.078 1.431 6.876 1.00 94.12 94 LEU A CA 1
ATOM 689 C C . LEU A 1 94 ? -6.210 0.964 8.048 1.00 94.12 94 LEU A C 1
ATOM 691 O O . LEU A 1 94 ? -6.218 1.596 9.094 1.00 94.12 94 LEU A O 1
ATOM 695 N N . PHE A 1 95 ? -5.404 -0.075 7.867 1.00 92.56 95 PHE A N 1
ATOM 696 C CA . PHE A 1 95 ? -4.311 -0.400 8.783 1.00 92.56 95 PHE A CA 1
ATOM 697 C C . PHE A 1 95 ? -3.065 0.397 8.406 1.00 92.56 95 PHE A C 1
ATOM 699 O O . PHE A 1 95 ? -2.655 0.382 7.242 1.00 92.56 95 PHE A O 1
ATOM 706 N N . TRP A 1 96 ? -2.463 1.095 9.364 1.00 87.81 96 TRP A N 1
ATOM 707 C CA . TRP A 1 96 ? -1.344 2.010 9.132 1.00 87.81 96 TRP A CA 1
ATOM 708 C C . TRP A 1 96 ? -0.378 2.033 10.323 1.00 87.81 96 TRP A C 1
ATOM 710 O O . TRP A 1 96 ? -0.696 1.501 11.378 1.00 87.81 96 TRP A O 1
ATOM 720 N N . SER A 1 97 ? 0.795 2.644 10.158 1.00 80.00 97 SER A N 1
ATOM 721 C CA . SER A 1 97 ? 1.751 2.890 11.247 1.00 80.00 97 SER A CA 1
ATOM 722 C C . SER A 1 97 ? 2.243 4.334 11.196 1.00 80.00 97 SER A C 1
ATOM 724 O O . SER A 1 97 ? 2.482 4.873 10.107 1.00 80.00 97 SER A O 1
ATOM 726 N N . VAL A 1 98 ? 2.432 4.957 12.362 1.00 70.19 98 VAL A N 1
ATOM 727 C CA . VAL A 1 98 ? 2.969 6.324 12.482 1.00 70.19 98 VAL A CA 1
ATOM 728 C C . VAL A 1 98 ? 4.423 6.431 11.998 1.00 70.19 98 VAL A C 1
ATOM 730 O O . VAL A 1 98 ? 4.844 7.489 11.527 1.00 70.19 98 VAL A O 1
ATOM 733 N N . PHE A 1 99 ? 5.173 5.325 12.024 1.00 64.75 99 PHE A N 1
ATOM 734 C CA . PHE A 1 99 ? 6.563 5.250 11.554 1.00 64.75 99 PHE A CA 1
ATOM 735 C C . PHE A 1 99 ? 6.696 4.882 10.068 1.00 64.75 99 PHE A C 1
ATOM 737 O O . PHE A 1 99 ? 7.805 4.768 9.552 1.00 64.75 99 PHE A O 1
ATOM 744 N N . CYS A 1 100 ? 5.581 4.736 9.351 1.00 57.16 100 CYS A N 1
ATOM 745 C CA . CYS A 1 100 ? 5.547 4.382 7.936 1.00 57.16 100 CYS A CA 1
ATOM 746 C C . CYS A 1 100 ? 5.273 5.628 7.071 1.00 57.16 100 CYS A C 1
ATOM 748 O O . CYS A 1 100 ? 4.170 6.176 7.053 1.00 57.16 100 CYS A O 1
ATOM 750 N N . GLU A 1 101 ? 6.267 6.092 6.308 1.00 64.56 101 GLU A N 1
ATOM 751 C CA . GLU A 1 101 ? 6.113 7.260 5.426 1.00 64.56 101 GLU A CA 1
ATOM 752 C C . GLU A 1 101 ? 5.013 7.095 4.355 1.00 64.56 101 GLU A C 1
ATOM 754 O O . GLU A 1 101 ? 4.160 7.985 4.262 1.00 64.56 101 GLU A O 1
ATOM 759 N N . PRO A 1 102 ? 4.921 5.970 3.614 1.00 63.50 102 PRO A N 1
ATOM 760 C CA . PRO A 1 102 ? 3.817 5.750 2.678 1.00 6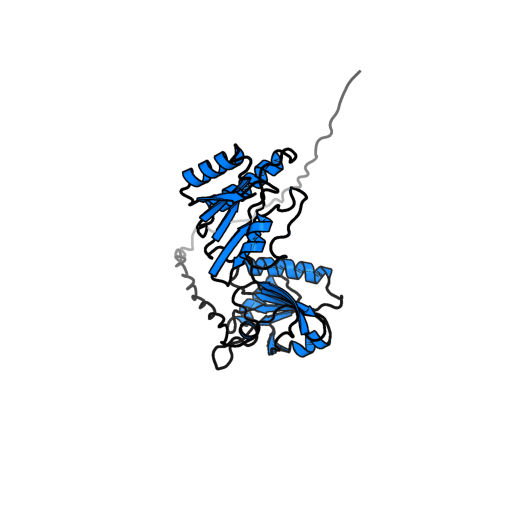3.50 102 PRO A CA 1
ATOM 761 C C . PRO A 1 102 ? 2.442 5.797 3.352 1.00 63.50 102 PRO A C 1
ATOM 763 O O . PRO A 1 102 ? 1.478 6.286 2.765 1.00 63.50 102 PRO A O 1
ATOM 766 N N . CYS A 1 103 ? 2.357 5.328 4.597 1.00 68.69 103 CYS A N 1
ATOM 767 C CA . CYS A 1 103 ? 1.130 5.323 5.376 1.00 68.69 103 CYS A CA 1
ATOM 768 C C . CYS A 1 103 ? 0.669 6.742 5.720 1.00 68.69 103 CYS A C 1
ATOM 770 O O . CYS A 1 103 ? -0.512 7.047 5.576 1.00 68.69 103 CYS A O 1
ATOM 772 N N . ARG A 1 104 ? 1.595 7.633 6.103 1.00 72.69 104 ARG A N 1
ATOM 773 C CA . ARG A 1 104 ? 1.287 9.050 6.364 1.00 72.69 104 ARG A CA 1
ATOM 774 C C . ARG A 1 104 ? 0.723 9.748 5.121 1.00 72.69 104 ARG A C 1
ATOM 776 O O . ARG A 1 104 ? -0.222 10.521 5.227 1.00 72.69 104 ARG A O 1
ATOM 783 N N . SER A 1 105 ? 1.230 9.419 3.930 1.00 69.69 105 SER A N 1
ATOM 784 C CA . SER A 1 105 ? 0.663 9.926 2.671 1.00 69.69 105 SER A CA 1
ATOM 785 C C . SER A 1 105 ? -0.745 9.377 2.391 1.00 69.69 105 SER A C 1
ATOM 787 O O . SER A 1 105 ? -1.627 10.144 2.000 1.00 69.69 105 SER A O 1
ATOM 789 N N . GLU A 1 106 ? -0.983 8.080 2.626 1.00 73.56 106 GLU A N 1
ATOM 790 C CA . GLU A 1 106 ? -2.306 7.460 2.442 1.00 73.56 106 GLU A CA 1
ATOM 791 C C . GLU A 1 106 ? -3.342 8.042 3.422 1.00 73.56 106 GLU A C 1
ATOM 793 O O . GLU A 1 106 ? -4.491 8.246 3.040 1.00 73.56 106 GLU A O 1
ATOM 798 N N . MET A 1 107 ? -2.938 8.399 4.646 1.00 81.81 107 MET A N 1
ATOM 799 C CA . MET A 1 107 ? -3.792 9.079 5.631 1.00 81.81 107 MET A CA 1
ATOM 800 C C . MET A 1 107 ? -4.286 10.443 5.134 1.00 81.81 107 MET A C 1
ATOM 802 O O . MET A 1 107 ? -5.468 10.757 5.265 1.00 81.81 107 MET A O 1
ATOM 806 N N . THR A 1 108 ? -3.432 11.230 4.476 1.00 80.88 108 THR A N 1
ATOM 807 C CA . THR A 1 108 ? -3.848 12.494 3.843 1.00 80.88 108 THR A CA 1
ATOM 808 C C . THR A 1 108 ? -4.827 12.259 2.689 1.00 80.88 108 THR A C 1
ATOM 810 O O . THR A 1 108 ? -5.803 12.994 2.529 1.00 80.88 108 THR A O 1
ATOM 813 N N . VAL A 1 109 ? -4.624 11.210 1.885 1.00 79.38 109 VAL A N 1
ATOM 814 C CA . VAL A 1 109 ? -5.591 10.810 0.845 1.00 79.38 109 VAL A CA 1
ATOM 815 C C . VAL A 1 109 ? -6.919 10.378 1.474 1.00 79.38 109 VAL A C 1
ATOM 817 O O . VAL A 1 109 ? -7.982 10.746 0.968 1.00 79.38 109 VAL A O 1
ATOM 820 N N . LEU A 1 110 ? -6.866 9.649 2.590 1.00 83.94 110 LEU A N 1
ATOM 821 C CA . LEU A 1 110 ? -8.035 9.223 3.348 1.00 83.94 110 LEU A CA 1
ATOM 822 C C . LEU A 1 110 ? -8.796 10.423 3.919 1.00 83.94 110 LEU A C 1
ATOM 824 O O . LEU A 1 110 ? -10.016 10.445 3.805 1.00 83.94 110 LEU A O 1
ATOM 828 N N . GLN A 1 111 ? -8.101 11.443 4.434 1.00 89.12 111 GLN A N 1
ATOM 829 C CA . GLN A 1 111 ? -8.722 12.686 4.901 1.00 89.12 111 GLN A CA 1
ATOM 830 C C . GLN A 1 111 ? -9.422 13.427 3.758 1.00 89.12 111 GLN A C 1
ATOM 832 O O . GLN A 1 111 ? -10.580 13.799 3.891 1.00 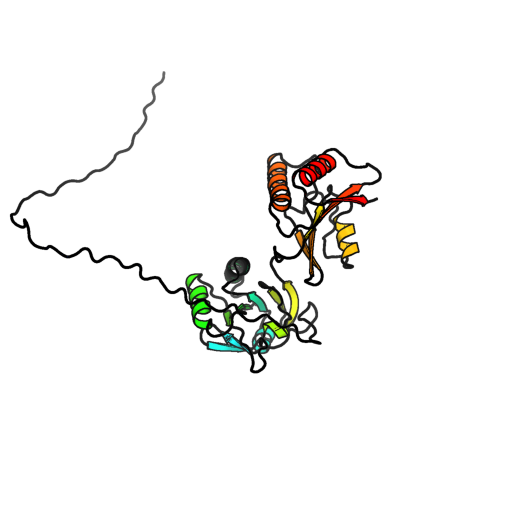89.12 111 GLN A O 1
ATOM 837 N N . ASN A 1 112 ? -8.786 13.552 2.591 1.00 83.50 112 ASN A N 1
ATOM 838 C CA . ASN A 1 112 ? -9.424 14.166 1.421 1.00 83.50 112 ASN A CA 1
ATOM 839 C C . ASN A 1 112 ? -10.680 13.396 0.969 1.00 83.50 112 ASN A C 1
ATOM 841 O O . ASN A 1 112 ? -11.669 13.985 0.525 1.00 83.50 112 ASN A O 1
ATOM 845 N N . ALA A 1 113 ? -10.646 12.062 1.051 1.00 78.56 113 ALA A N 1
ATOM 846 C CA . ALA A 1 113 ? -11.814 11.232 0.784 1.00 78.56 113 ALA A CA 1
ATOM 847 C C . ALA A 1 113 ? -12.887 11.424 1.864 1.00 78.56 113 ALA A C 1
ATOM 849 O O . ALA A 1 113 ? -14.064 11.550 1.524 1.00 78.56 113 ALA A O 1
ATOM 850 N N . TYR A 1 114 ? -12.486 11.499 3.132 1.00 86.88 114 TYR A N 1
ATOM 851 C CA . TYR A 1 114 ? -13.371 11.813 4.241 1.00 86.88 114 TYR A CA 1
ATOM 852 C C . TYR A 1 114 ? -14.052 13.159 4.009 1.00 86.88 114 TYR A C 1
ATOM 854 O O . TYR A 1 114 ? -15.263 13.178 3.924 1.00 86.88 114 TYR A O 1
ATOM 862 N N . ASP A 1 115 ? -13.341 14.252 3.752 1.00 86.44 115 ASP A N 1
ATOM 863 C CA . ASP A 1 115 ? -13.957 15.572 3.545 1.00 86.44 115 ASP A CA 1
ATOM 864 C C . ASP A 1 115 ? -14.961 15.590 2.380 1.00 86.44 115 ASP A C 1
ATOM 866 O O . ASP A 1 115 ? -15.986 16.271 2.422 1.00 86.44 115 ASP A O 1
ATOM 870 N N . LYS A 1 116 ? -14.701 14.795 1.336 1.00 80.81 116 LYS A N 1
ATOM 871 C CA . LYS A 1 116 ? -15.580 14.679 0.165 1.00 80.81 116 LYS A CA 1
ATOM 872 C C . LYS A 1 116 ? -16.825 13.821 0.410 1.00 80.81 116 LYS A C 1
ATOM 874 O O . LYS A 1 116 ? -17.857 14.033 -0.237 1.00 80.81 116 LYS A O 1
ATOM 879 N N . TYR A 1 117 ? -16.715 12.806 1.260 1.00 78.31 117 TYR A N 1
ATOM 880 C CA . TYR A 1 117 ? -17.753 11.792 1.460 1.00 78.31 117 TYR A CA 1
ATOM 881 C C . TYR A 1 117 ? -18.311 11.764 2.890 1.00 78.31 117 TYR A C 1
ATOM 883 O O . TYR A 1 117 ? -19.233 10.994 3.160 1.00 78.31 117 TYR A O 1
ATOM 891 N N . ALA A 1 118 ? -17.821 12.620 3.783 1.00 65.50 118 ALA A N 1
ATOM 892 C CA . ALA A 1 118 ? -18.308 12.799 5.139 1.00 65.50 118 ALA A CA 1
ATOM 893 C C . ALA A 1 118 ? -19.779 13.216 5.087 1.00 65.50 118 ALA A C 1
ATOM 895 O O . ALA A 1 118 ? -20.191 14.048 4.278 1.00 65.50 118 ALA A O 1
ATOM 896 N N . GLY A 1 119 ? -20.598 12.566 5.913 1.00 62.34 119 GLY A N 1
ATOM 897 C CA . GLY A 1 119 ? -22.053 12.724 5.891 1.00 62.34 119 GLY A CA 1
ATOM 898 C C . GLY A 1 119 ? -22.784 11.857 4.859 1.00 62.34 119 GLY A C 1
ATOM 899 O O . GLY A 1 119 ? -24.011 11.807 4.892 1.00 62.34 119 GLY A O 1
ATOM 900 N N . ARG A 1 120 ? -22.078 11.122 3.988 1.00 64.69 120 ARG A N 1
ATOM 901 C CA . ARG A 1 120 ? -22.678 10.013 3.227 1.00 64.69 120 ARG A CA 1
ATOM 902 C C . ARG A 1 120 ? -22.706 8.740 4.083 1.00 64.69 120 ARG A C 1
ATOM 904 O O . ARG A 1 120 ? -22.107 8.684 5.157 1.00 64.69 120 ARG A O 1
ATOM 911 N N . ASP A 1 121 ? -23.421 7.713 3.630 1.00 82.88 121 ASP A N 1
ATOM 912 C CA . ASP A 1 121 ? -23.517 6.411 4.308 1.00 82.88 121 ASP A CA 1
ATOM 913 C C . ASP A 1 121 ? -22.212 5.595 4.189 1.00 82.88 121 ASP A C 1
ATOM 915 O O . ASP A 1 121 ? -22.188 4.518 3.600 1.00 82.88 121 ASP A O 1
ATOM 919 N N . LEU A 1 122 ? -21.105 6.130 4.714 1.00 87.25 122 LEU A N 1
ATOM 920 C CA . LEU A 1 122 ? -19.790 5.493 4.780 1.00 87.25 122 LEU A CA 1
ATOM 921 C C . LEU A 1 122 ? -19.032 5.999 6.014 1.00 87.25 122 LEU A C 1
ATOM 923 O O . LEU A 1 122 ? -18.923 7.208 6.224 1.00 87.25 122 LEU A O 1
ATOM 927 N N . THR A 1 123 ? -18.484 5.082 6.805 1.00 91.00 123 THR A N 1
ATOM 928 C CA . THR A 1 123 ? -17.609 5.401 7.940 1.00 91.00 123 THR A CA 1
ATOM 929 C C . THR A 1 123 ? -16.148 5.203 7.537 1.00 91.00 123 THR A C 1
ATOM 931 O O . THR A 1 123 ? -15.812 4.224 6.879 1.00 91.00 123 THR A O 1
ATOM 934 N N . PHE A 1 124 ? -15.268 6.120 7.940 1.00 94.00 124 PHE A N 1
ATOM 935 C CA . PHE A 1 124 ? -13.823 6.029 7.723 1.00 94.00 124 PHE A CA 1
ATOM 936 C C . PHE A 1 124 ? -13.133 5.715 9.049 1.00 94.00 124 PHE A C 1
ATOM 938 O O . PHE A 1 124 ? -13.394 6.382 10.055 1.00 94.00 124 PHE A O 1
ATOM 945 N N . VAL A 1 125 ? -12.278 4.695 9.046 1.00 95.50 125 VAL A N 1
ATOM 946 C CA . VAL A 1 125 ? -11.572 4.206 10.232 1.00 95.50 125 VAL A CA 1
ATOM 947 C C . VAL A 1 125 ? -10.127 3.893 9.860 1.00 95.50 125 VAL A C 1
ATOM 949 O O . VAL A 1 125 ? -9.885 3.179 8.889 1.00 95.50 125 VAL A O 1
ATOM 952 N N . ALA A 1 126 ? -9.172 4.385 10.645 1.00 96.50 126 ALA A N 1
ATOM 953 C CA . ALA A 1 126 ? -7.763 4.034 10.506 1.00 96.50 126 ALA A CA 1
ATOM 954 C C . ALA A 1 126 ? -7.236 3.396 11.796 1.00 96.50 126 ALA A C 1
ATOM 956 O O . ALA A 1 126 ? -7.288 4.021 12.847 1.00 96.50 126 ALA A O 1
ATOM 957 N N . VAL A 1 127 ? -6.725 2.169 11.721 1.00 97.25 127 VAL A N 1
ATOM 958 C CA . VAL A 1 127 ? -6.173 1.393 12.838 1.00 97.25 127 VAL A CA 1
ATOM 959 C C . VAL A 1 127 ? -4.649 1.458 12.796 1.00 97.25 127 VAL A C 1
ATOM 961 O O . VAL A 1 127 ? -4.032 0.967 11.850 1.00 97.25 127 VAL A O 1
ATOM 964 N N . ALA A 1 128 ? -4.047 2.081 13.804 1.00 91.81 128 ALA A N 1
ATOM 965 C CA . ALA A 1 128 ? -2.603 2.155 13.963 1.00 91.81 128 ALA A CA 1
ATOM 966 C C . ALA A 1 128 ? -2.063 0.845 14.561 1.00 91.81 128 ALA A C 1
ATOM 968 O O . ALA A 1 128 ? -2.450 0.478 15.669 1.00 91.81 128 ALA A O 1
ATOM 969 N N . VAL A 1 129 ? -1.152 0.169 13.856 1.00 85.69 129 VAL A N 1
ATOM 970 C CA . VAL A 1 129 ? -0.511 -1.097 14.279 1.00 85.69 129 VAL A CA 1
ATOM 971 C C . VAL A 1 129 ? 0.799 -0.862 15.042 1.00 85.69 129 VAL A C 1
ATOM 973 O O . VAL A 1 129 ? 1.775 -1.590 14.900 1.00 85.69 129 VAL A O 1
ATOM 976 N N . ASP A 1 130 ? 0.836 0.218 15.819 1.00 80.31 130 ASP A N 1
ATOM 977 C CA . ASP A 1 130 ? 1.996 0.606 16.626 1.00 80.31 130 ASP A CA 1
ATOM 978 C C . ASP A 1 130 ? 1.821 0.217 18.105 1.00 80.31 130 ASP A C 1
ATOM 980 O O . ASP A 1 130 ? 2.806 -0.031 18.797 1.00 80.31 130 ASP A O 1
ATOM 984 N N . GLY A 1 131 ? 0.570 0.118 18.576 1.00 77.31 131 GLY A N 1
ATOM 985 C CA . GLY A 1 131 ? 0.239 -0.295 19.939 1.00 77.31 131 GLY A CA 1
ATOM 986 C C . GLY A 1 131 ? 0.475 0.741 21.031 1.00 77.31 131 GLY A C 1
ATOM 987 O O . GLY A 1 131 ? 0.941 1.860 20.807 1.00 77.31 131 GLY A O 1
ATOM 988 N N . GLU A 1 132 ? 0.145 0.361 22.262 1.00 77.25 132 GLU A N 1
ATOM 989 C CA . GLU A 1 132 ? 0.642 1.053 23.450 1.00 77.25 132 GLU A CA 1
ATOM 990 C C . GLU A 1 132 ? 2.154 0.809 23.643 1.00 77.25 132 GLU A C 1
ATOM 992 O O . GLU A 1 132 ? 2.646 -0.278 23.333 1.00 77.25 132 GLU A O 1
ATOM 997 N N . PRO A 1 133 ? 2.918 1.794 24.162 1.00 83.88 133 PRO A N 1
ATOM 998 C CA . PRO A 1 133 ? 2.481 3.044 24.805 1.00 83.88 133 PRO A CA 1
ATOM 999 C C . PRO A 1 133 ? 2.256 4.237 23.844 1.00 83.88 133 PRO A C 1
ATOM 1001 O O . PRO A 1 133 ? 2.220 5.396 24.272 1.00 83.88 133 PRO A O 1
ATOM 1004 N N . LEU A 1 134 ? 2.167 4.005 22.529 1.00 78.62 134 LEU A N 1
ATOM 1005 C CA . LEU A 1 134 ? 2.242 5.065 21.519 1.00 78.62 134 LEU A CA 1
ATOM 1006 C C . LEU A 1 134 ? 0.915 5.782 21.249 1.00 78.62 134 LEU A C 1
ATOM 1008 O O . LEU A 1 134 ? 0.898 6.753 20.488 1.00 78.62 134 LEU A O 1
ATOM 1012 N N . ARG A 1 135 ? -0.187 5.409 21.912 1.00 89.19 135 ARG A N 1
ATOM 1013 C CA . ARG A 1 135 ? -1.513 6.016 21.691 1.00 89.19 135 ARG A CA 1
ATOM 1014 C C . ARG A 1 135 ? -1.503 7.542 21.778 1.00 89.19 135 ARG A C 1
ATOM 1016 O O . ARG A 1 135 ? -2.099 8.217 20.939 1.00 89.19 135 ARG A O 1
ATOM 1023 N N . LYS A 1 136 ? -0.795 8.108 22.763 1.00 83.88 136 LYS A N 1
ATOM 1024 C CA . LYS A 1 136 ? -0.687 9.570 22.922 1.00 83.88 136 LYS A CA 1
ATOM 1025 C C . LYS A 1 136 ? 0.045 10.234 21.753 1.00 83.88 136 LYS A C 1
ATOM 1027 O O . LYS A 1 136 ? -0.363 11.317 21.337 1.00 83.88 136 LYS A O 1
ATOM 1032 N N . ILE A 1 137 ? 1.090 9.593 21.227 1.00 81.69 137 ILE A N 1
ATOM 1033 C CA . ILE A 1 137 ? 1.872 10.085 20.083 1.00 81.69 137 ILE A CA 1
ATOM 1034 C C . ILE A 1 137 ? 1.020 10.026 18.814 1.00 81.69 137 ILE A C 1
ATOM 1036 O O . ILE A 1 137 ? 0.921 11.023 18.103 1.00 81.69 137 ILE A O 1
ATOM 1040 N N . ILE A 1 138 ? 0.332 8.906 18.584 1.00 86.44 138 ILE A N 1
ATOM 1041 C CA . ILE A 1 138 ? -0.568 8.707 17.440 1.00 86.44 138 ILE A CA 1
ATOM 1042 C C . ILE A 1 138 ? -1.699 9.744 17.463 1.00 86.44 138 ILE A C 1
ATOM 1044 O O . ILE A 1 138 ? -1.956 10.407 16.460 1.00 86.44 138 ILE A O 1
ATOM 1048 N N . GLY A 1 139 ? -2.329 9.956 18.623 1.00 88.81 139 GLY A N 1
ATOM 1049 C CA . GLY A 1 139 ? -3.358 10.983 18.793 1.00 88.81 139 GLY A CA 1
ATOM 1050 C C . GLY A 1 139 ? -2.828 12.410 18.627 1.00 88.81 139 GLY A C 1
ATOM 1051 O O . GLY A 1 139 ? -3.520 13.267 18.082 1.00 88.81 139 GLY A O 1
ATOM 1052 N N . GLY A 1 140 ? -1.599 12.679 19.078 1.00 84.88 140 GLY A N 1
ATOM 1053 C CA . GLY A 1 140 ? -0.918 13.956 18.854 1.00 84.88 140 GLY A CA 1
ATOM 1054 C C . GLY A 1 140 ? -0.693 14.233 17.369 1.00 84.88 140 GLY A C 1
ATOM 1055 O O . GLY A 1 140 ? -1.065 15.301 16.890 1.00 84.88 140 GLY A O 1
ATOM 1056 N N . PHE A 1 141 ? -0.173 13.243 16.642 1.00 85.50 141 PHE A N 1
ATOM 1057 C CA . PHE A 1 141 ? 0.035 13.307 15.198 1.00 85.50 141 PHE A CA 1
ATOM 1058 C C . PHE A 1 141 ? -1.281 13.513 14.440 1.00 85.50 141 PHE A C 1
ATOM 1060 O O . PHE A 1 141 ? -1.382 14.433 13.635 1.00 85.50 141 PHE A O 1
ATOM 1067 N N . ALA A 1 142 ? -2.321 12.732 14.748 1.00 89.25 142 ALA A N 1
ATOM 1068 C CA . ALA A 1 142 ? -3.619 12.863 14.088 1.00 89.25 142 ALA A CA 1
ATOM 1069 C C . ALA A 1 142 ? -4.231 14.263 14.262 1.00 89.25 142 ALA A C 1
ATOM 1071 O O . ALA A 1 142 ? -4.762 14.827 13.307 1.00 89.25 142 ALA A O 1
ATOM 1072 N N . ARG A 1 143 ? -4.105 14.859 15.458 1.00 92.31 143 ARG A N 1
ATOM 1073 C CA . ARG A 1 143 ? -4.545 16.240 15.711 1.00 92.31 143 ARG A CA 1
ATOM 1074 C C . ARG A 1 143 ? -3.704 17.271 14.967 1.00 92.31 143 ARG A C 1
ATOM 1076 O O . ARG A 1 143 ? -4.266 18.225 14.440 1.00 92.31 143 ARG A O 1
ATOM 1083 N N . GLN A 1 144 ? -2.385 17.095 14.941 1.00 84.69 144 GLN A N 1
ATOM 1084 C CA . GLN A 1 144 ? -1.468 18.008 14.259 1.00 84.69 144 GLN A CA 1
ATOM 1085 C C . GLN A 1 144 ? -1.729 18.050 12.747 1.00 84.69 144 GLN A C 1
ATOM 1087 O O . GLN A 1 144 ? -1.751 19.132 12.167 1.00 84.69 144 GLN A O 1
ATOM 1092 N N . GLU A 1 145 ? -1.970 16.894 12.129 1.00 84.00 145 GLU A N 1
ATOM 1093 C CA . GLU A 1 145 ? -2.261 16.774 10.693 1.00 84.00 145 GLU A CA 1
ATOM 1094 C C . GLU A 1 145 ? -3.733 17.067 10.346 1.00 84.00 145 GLU A C 1
ATOM 1096 O O . GLU A 1 145 ? -4.106 17.105 9.174 1.00 84.00 145 GLU A O 1
ATOM 1101 N N . GLY A 1 146 ? -4.581 17.297 11.354 1.00 89.25 146 GLY A N 1
ATOM 1102 C CA . GLY A 1 146 ? -5.982 17.668 11.166 1.00 89.25 146 GLY A CA 1
ATOM 1103 C C . GLY A 1 146 ? -6.887 16.520 10.716 1.00 89.25 146 GLY A C 1
ATOM 1104 O O . GLY A 1 146 ? -7.894 16.766 10.051 1.00 89.25 146 GLY A O 1
ATOM 1105 N N . TYR A 1 147 ? -6.560 15.272 11.061 1.00 92.69 147 TYR A N 1
ATOM 1106 C CA . TYR A 1 147 ? -7.420 14.136 10.737 1.00 92.69 147 TYR A CA 1
ATOM 1107 C C . TYR A 1 147 ? -8.687 14.139 11.593 1.00 92.69 147 TYR A C 1
ATOM 1109 O O . TYR A 1 147 ? -8.631 14.263 12.816 1.00 92.69 147 TYR A O 1
ATOM 1117 N N . THR A 1 148 ? -9.842 13.996 10.944 1.00 91.06 148 THR A N 1
ATOM 1118 C CA . THR A 1 148 ? -11.163 14.103 11.594 1.00 91.06 148 THR A CA 1
ATOM 1119 C C . THR A 1 148 ? -11.987 12.817 11.545 1.00 91.06 148 THR A C 1
ATOM 1121 O O . THR A 1 148 ? -13.041 12.737 12.178 1.00 91.06 148 THR A O 1
ATOM 1124 N N . PHE A 1 149 ? -11.514 11.792 10.832 1.00 92.88 149 PHE A N 1
ATOM 1125 C CA . PHE A 1 149 ? -12.067 10.439 10.904 1.00 92.88 149 PHE A CA 1
ATOM 1126 C C . PHE A 1 149 ? -11.585 9.691 12.158 1.00 92.88 149 PHE A C 1
ATOM 1128 O O . PHE A 1 149 ? -10.685 10.137 12.867 1.00 92.88 149 PHE A O 1
ATOM 1135 N N . LYS A 1 150 ? -12.186 8.527 12.443 1.00 94.69 150 LYS A N 1
ATOM 1136 C CA . LYS A 1 150 ? -11.833 7.721 13.621 1.00 94.69 150 LYS A CA 1
ATOM 1137 C C . LYS A 1 150 ? -10.426 7.136 13.466 1.00 94.69 150 LYS A C 1
ATOM 1139 O O . LYS A 1 150 ? -10.192 6.340 12.555 1.00 94.69 150 LYS A O 1
ATOM 1144 N N . VAL A 1 151 ? -9.525 7.487 14.381 1.00 97.19 151 VAL A N 1
ATOM 1145 C CA . VAL A 1 151 ? -8.189 6.888 14.492 1.00 97.19 151 VAL A CA 1
ATOM 1146 C C . VAL A 1 151 ? -8.166 5.971 15.709 1.00 97.19 151 VAL A C 1
ATOM 1148 O O . VAL A 1 151 ? -8.401 6.407 16.835 1.00 97.19 151 VAL A O 1
ATOM 1151 N N . LEU A 1 152 ? -7.916 4.694 15.456 1.00 97.75 152 LEU A N 1
ATOM 1152 C CA . LEU A 1 152 ? -7.860 3.616 16.430 1.00 97.75 152 LEU A CA 1
ATOM 1153 C C . LEU A 1 152 ? -6.416 3.186 16.660 1.00 97.75 152 LEU A C 1
ATOM 1155 O O . LEU A 1 152 ? -5.569 3.365 15.784 1.00 97.75 152 LEU A O 1
ATOM 1159 N N . VAL A 1 153 ? -6.149 2.597 17.817 1.00 95.44 153 VAL A N 1
ATOM 1160 C CA . VAL A 1 153 ? -4.862 1.993 18.162 1.00 95.44 153 VAL A CA 1
ATOM 1161 C C . VAL A 1 153 ? -5.112 0.514 18.390 1.00 95.44 153 VAL A C 1
ATOM 1163 O O . VAL A 1 153 ? -5.926 0.154 19.238 1.00 95.44 153 VAL A O 1
ATOM 1166 N N . ASP A 1 154 ? -4.480 -0.329 17.579 1.00 93.88 154 ASP A N 1
ATOM 1167 C CA . ASP A 1 154 ? -4.504 -1.767 17.815 1.00 93.88 154 ASP A CA 1
ATOM 1168 C C . ASP A 1 154 ? -3.704 -2.089 19.074 1.00 93.88 154 ASP A C 1
ATOM 1170 O O . ASP A 1 154 ? -2.743 -1.395 19.373 1.00 93.88 154 ASP A O 1
ATOM 1174 N N . ASP A 1 155 ? -4.070 -3.138 19.795 1.00 87.19 155 ASP A N 1
ATOM 1175 C CA . ASP A 1 155 ? -3.369 -3.553 21.008 1.00 87.19 155 ASP A CA 1
ATOM 1176 C C . ASP A 1 155 ? -3.029 -5.034 20.919 1.00 87.19 155 ASP A C 1
ATOM 1178 O O . ASP A 1 155 ? -3.791 -5.829 20.362 1.00 87.19 155 ASP A O 1
ATOM 1182 N N . LEU A 1 156 ? -1.924 -5.412 21.552 1.00 78.50 156 LEU A N 1
ATOM 1183 C CA . LEU A 1 156 ? -1.592 -6.812 21.767 1.00 78.50 156 LEU A CA 1
ATOM 1184 C C . LEU A 1 156 ? -2.482 -7.397 22.866 1.00 78.50 156 LEU A C 1
ATOM 1186 O O . LEU A 1 156 ? -2.789 -6.747 23.872 1.00 78.50 156 LEU A O 1
ATOM 1190 N N . ASP A 1 157 ? -2.912 -8.635 22.681 1.00 81.25 157 ASP A N 1
ATOM 1191 C CA . ASP A 1 157 ? -3.496 -9.433 23.748 1.00 81.25 157 ASP A CA 1
ATOM 1192 C C . ASP A 1 157 ? -2.413 -10.068 24.644 1.00 81.25 157 ASP A C 1
ATOM 1194 O O . ASP A 1 157 ? -1.211 -9.845 24.483 1.00 81.25 157 ASP A O 1
ATOM 1198 N N . ALA A 1 158 ? -2.841 -10.878 25.617 1.00 78.44 158 ALA A N 1
ATOM 1199 C CA . ALA A 1 158 ? -1.937 -11.550 26.552 1.00 78.44 158 ALA A CA 1
ATOM 1200 C C . ALA A 1 158 ? -0.969 -12.545 25.877 1.00 78.44 158 ALA A C 1
ATOM 1202 O O . ALA A 1 158 ? -0.007 -12.977 26.510 1.00 78.44 158 ALA A O 1
ATOM 1203 N N . THR A 1 159 ? -1.226 -12.921 24.623 1.00 73.12 159 THR A N 1
ATOM 1204 C CA . THR A 1 159 ? -0.404 -13.849 23.838 1.00 73.12 159 THR A CA 1
ATOM 1205 C C . THR A 1 159 ? 0.577 -13.137 22.909 1.00 73.12 159 THR A C 1
ATOM 1207 O O . THR A 1 159 ? 1.413 -13.793 22.293 1.00 73.12 159 THR A O 1
ATOM 1210 N N . GLY A 1 160 ? 0.531 -11.802 22.849 1.00 69.88 160 GLY A N 1
ATOM 1211 C CA . GLY A 1 160 ? 1.340 -11.020 21.918 1.00 69.88 160 GLY A CA 1
ATOM 1212 C C . GLY A 1 160 ? 0.769 -11.002 20.499 1.00 69.88 160 GLY A C 1
ATOM 1213 O O . GLY A 1 160 ? 1.516 -10.756 19.557 1.00 69.88 160 GLY A O 1
ATOM 1214 N N . THR A 1 161 ? -0.534 -11.256 20.348 1.00 72.62 161 THR A N 1
ATOM 1215 C CA . THR A 1 161 ? -1.262 -11.173 19.078 1.00 72.62 161 THR A CA 1
ATOM 1216 C C . THR A 1 161 ? -2.006 -9.844 18.995 1.00 72.62 161 THR A C 1
ATOM 1218 O O . THR A 1 161 ? -2.674 -9.425 19.943 1.00 72.62 161 THR A O 1
ATOM 1221 N N . TRP A 1 162 ? -1.894 -9.168 17.857 1.00 80.00 162 TRP A N 1
ATOM 1222 C CA . TRP A 1 162 ? -2.642 -7.961 17.535 1.00 80.00 162 TRP A CA 1
ATOM 1223 C C . TRP A 1 162 ? -4.130 -8.274 17.413 1.00 80.00 162 TRP A C 1
ATOM 1225 O O . TRP A 1 162 ? -4.542 -9.098 16.593 1.00 80.00 162 TRP A O 1
ATOM 1235 N N . LYS A 1 163 ? -4.962 -7.581 18.192 1.00 90.12 163 LYS A N 1
ATOM 1236 C CA . LYS A 1 163 ? -6.410 -7.836 18.233 1.00 90.12 163 LYS A CA 1
ATOM 1237 C C . LYS A 1 163 ? -7.092 -7.620 16.884 1.00 90.12 163 LYS A C 1
ATOM 1239 O O . LYS A 1 163 ? -8.056 -8.323 16.587 1.00 90.12 163 LYS A O 1
ATOM 1244 N N . ALA A 1 164 ? -6.627 -6.661 16.081 1.00 92.12 164 ALA A N 1
ATOM 1245 C CA . ALA A 1 164 ? -7.179 -6.401 14.754 1.00 92.12 164 ALA A CA 1
ATOM 1246 C C . ALA A 1 164 ? -6.245 -6.864 13.622 1.00 92.12 164 ALA A C 1
ATOM 1248 O O . ALA A 1 164 ? -6.672 -7.614 12.746 1.00 92.12 164 ALA A O 1
ATOM 1249 N N . ALA A 1 165 ? -4.980 -6.452 13.607 1.00 84.12 165 ALA A N 1
ATOM 1250 C CA . ALA A 1 165 ? -4.076 -6.657 12.475 1.00 84.12 165 ALA A CA 1
ATOM 1251 C C . ALA A 1 165 ? -3.830 -8.142 12.154 1.00 84.12 165 ALA A C 1
ATOM 1253 O O . ALA A 1 165 ? -3.895 -8.527 10.980 1.00 84.12 165 ALA A O 1
ATOM 1254 N N . ASP A 1 166 ? -3.627 -8.987 13.172 1.00 78.62 166 ASP A N 1
ATOM 1255 C CA . ASP A 1 166 ? -3.395 -10.426 12.978 1.00 78.62 166 ASP A CA 1
ATOM 1256 C C . ASP A 1 166 ? -4.653 -11.123 12.445 1.00 78.62 166 ASP A C 1
ATOM 1258 O O . ASP A 1 166 ? -4.574 -11.918 11.504 1.00 78.62 166 ASP A O 1
ATOM 1262 N N . ALA A 1 167 ? -5.835 -10.761 12.958 1.00 83.00 167 ALA A N 1
ATOM 1263 C CA . ALA A 1 167 ? -7.109 -11.305 12.485 1.00 83.00 167 ALA A CA 1
ATOM 1264 C C . ALA A 1 167 ? -7.349 -11.009 10.991 1.00 83.00 167 ALA A C 1
ATOM 1266 O O . ALA A 1 167 ? -7.937 -11.816 10.271 1.00 83.00 167 ALA A O 1
ATOM 1267 N N . TYR A 1 168 ? -6.847 -9.874 10.503 1.00 84.44 168 TYR A N 1
ATOM 1268 C CA . TYR A 1 168 ? -6.963 -9.444 9.108 1.00 84.44 168 TYR A CA 1
ATOM 1269 C C . TYR A 1 168 ? -5.787 -9.897 8.227 1.00 84.44 168 TYR A C 1
ATOM 1271 O O . TYR A 1 168 ? -5.781 -9.611 7.023 1.00 84.44 168 TYR A O 1
ATOM 1279 N N . GLY A 1 169 ? -4.797 -10.598 8.793 1.00 75.12 169 GLY A N 1
ATOM 1280 C CA . GLY A 1 169 ? -3.577 -11.003 8.092 1.00 75.12 169 GLY A CA 1
ATOM 1281 C C . GLY A 1 16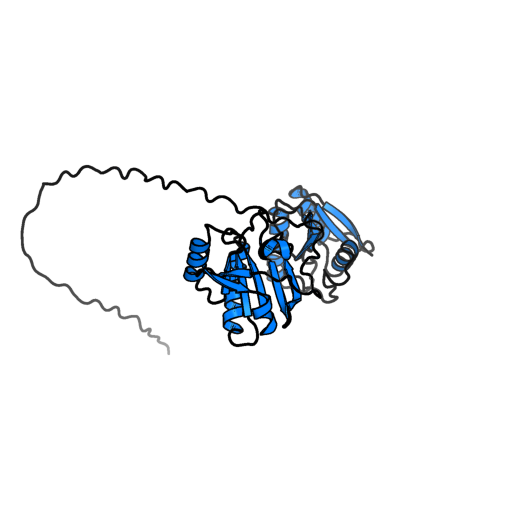9 ? -2.787 -9.819 7.543 1.00 75.12 169 GLY A C 1
ATOM 1282 O O . GLY A 1 169 ? -2.350 -9.845 6.388 1.00 75.12 169 GLY A O 1
ATOM 1283 N N . VAL A 1 170 ? -2.684 -8.736 8.314 1.00 73.44 170 VAL A N 1
ATOM 1284 C CA . VAL A 1 170 ? -2.005 -7.502 7.904 1.00 73.44 170 VAL A CA 1
ATOM 1285 C C . VAL A 1 170 ? -0.496 -7.685 8.019 1.00 73.44 170 VAL A C 1
ATOM 1287 O O . VAL A 1 170 ? 0.123 -7.351 9.013 1.00 73.44 170 VAL A O 1
ATOM 1290 N N . THR A 1 171 ? 0.143 -8.188 6.973 1.00 60.44 171 THR A N 1
ATOM 1291 C CA . THR A 1 171 ? 1.609 -8.331 6.948 1.00 60.44 171 THR A CA 1
ATOM 1292 C C . THR A 1 171 ? 2.329 -7.066 6.471 1.00 60.44 171 THR A C 1
ATOM 1294 O O . THR A 1 171 ? 3.553 -6.972 6.576 1.00 60.44 171 THR A O 1
ATOM 1297 N N . VAL A 1 172 ? 1.579 -6.097 5.930 1.00 62.62 172 VAL A N 1
ATOM 1298 C CA . VAL A 1 172 ? 2.091 -4.845 5.361 1.00 62.62 172 VAL A CA 1
ATOM 1299 C C . VAL A 1 172 ? 1.168 -3.669 5.677 1.00 62.62 172 VAL A C 1
ATOM 1301 O O . VAL A 1 172 ? -0.056 -3.803 5.698 1.00 62.62 172 VAL A O 1
ATOM 1304 N N . THR A 1 173 ? 1.743 -2.482 5.848 1.00 71.31 173 THR A N 1
ATOM 1305 C CA . THR A 1 173 ? 1.008 -1.214 5.949 1.00 71.31 173 THR A CA 1
ATOM 1306 C C . THR A 1 173 ? 1.472 -0.240 4.858 1.00 71.31 173 THR A C 1
ATOM 1308 O O . THR A 1 173 ? 2.660 -0.236 4.536 1.00 71.31 173 THR A O 1
ATOM 1311 N N . PRO A 1 174 ? 0.591 0.608 4.292 1.00 83.75 174 PRO A N 1
ATOM 1312 C CA . PRO A 1 174 ? -0.835 0.711 4.601 1.00 83.75 174 PRO A CA 1
ATOM 1313 C C . PRO A 1 174 ? -1.640 -0.457 4.012 1.00 83.75 174 PRO A C 1
ATOM 1315 O O . PRO A 1 174 ? -1.394 -0.823 2.873 1.00 83.75 174 PRO A O 1
ATOM 1318 N N . THR A 1 175 ? -2.624 -1.013 4.722 1.00 84.44 175 THR A N 1
ATOM 1319 C CA . THR A 1 175 ? -3.584 -1.983 4.153 1.00 84.44 175 THR A CA 1
ATOM 1320 C C . THR A 1 175 ? -5.002 -1.435 4.241 1.00 84.44 175 THR A C 1
ATOM 1322 O O . THR A 1 175 ? -5.521 -1.224 5.330 1.00 84.44 175 THR A O 1
ATOM 1325 N N . LEU A 1 176 ? -5.636 -1.212 3.092 1.00 89.69 176 LEU A N 1
ATOM 1326 C CA . LEU A 1 176 ? -6.976 -0.646 2.962 1.00 89.69 176 LEU A CA 1
ATOM 1327 C C . LEU A 1 176 ? -8.005 -1.738 2.655 1.00 89.69 176 LEU A C 1
ATOM 1329 O O . LEU A 1 176 ? -7.809 -2.548 1.749 1.00 89.69 176 LEU A O 1
ATOM 1333 N N . LEU A 1 177 ? -9.141 -1.716 3.341 1.00 90.88 177 LEU A N 1
ATOM 1334 C CA . LEU A 1 177 ? -10.297 -2.556 3.066 1.00 90.88 177 LEU A CA 1
ATOM 1335 C C . LEU A 1 177 ? -11.556 -1.703 2.925 1.00 90.88 177 LEU A C 1
ATOM 1337 O O . LEU A 1 177 ? -11.749 -0.736 3.658 1.00 90.88 177 LEU A O 1
ATOM 1341 N N . LEU A 1 178 ? -12.440 -2.094 2.009 1.00 89.88 178 LEU A N 1
ATOM 1342 C CA . LEU A 1 178 ? -13.818 -1.611 1.984 1.00 89.88 178 LEU A CA 1
ATOM 1343 C C . LEU A 1 178 ? -14.723 -2.724 2.493 1.00 89.88 178 LEU A C 1
ATOM 1345 O O . LEU A 1 178 ? -14.829 -3.778 1.865 1.00 89.88 178 LEU A O 1
ATOM 1349 N N . LEU A 1 179 ? -15.396 -2.460 3.601 1.00 92.88 179 LEU A N 1
ATOM 1350 C CA . LEU A 1 179 ? -16.367 -3.345 4.216 1.00 92.88 179 LEU A CA 1
ATOM 1351 C C . LEU A 1 179 ? -17.769 -2.841 3.879 1.00 92.88 179 LEU A C 1
ATOM 1353 O O . LEU A 1 179 ? -18.095 -1.670 4.075 1.00 92.88 179 LEU A O 1
ATOM 1357 N N . GLY A 1 180 ? -18.604 -3.723 3.351 1.00 86.12 180 GLY A N 1
ATOM 1358 C CA . GLY A 1 180 ? -20.018 -3.464 3.147 1.00 86.12 180 GLY A CA 1
ATOM 1359 C C . GLY A 1 180 ? -20.780 -3.435 4.469 1.00 86.12 180 GLY A C 1
ATOM 1360 O O . GLY A 1 180 ? -20.295 -3.880 5.512 1.00 86.12 180 GLY A O 1
ATOM 1361 N N . LYS A 1 181 ? -22.023 -2.954 4.412 1.00 91.56 181 LYS A N 1
ATOM 1362 C CA . LYS A 1 181 ? -22.956 -3.100 5.531 1.00 91.56 181 LYS A CA 1
ATOM 1363 C C . LYS A 1 181 ? -23.157 -4.593 5.832 1.00 91.56 181 LYS A C 1
ATOM 1365 O O . LYS A 1 181 ? -23.351 -5.381 4.910 1.00 91.56 181 LYS A O 1
ATOM 1370 N N . GLY A 1 182 ? -23.091 -4.977 7.103 1.00 87.56 182 GLY A N 1
ATOM 1371 C CA . GLY A 1 182 ? -23.076 -6.376 7.546 1.00 87.56 182 GLY A CA 1
ATOM 1372 C C . GLY A 1 182 ? -21.687 -7.026 7.551 1.00 87.56 182 GLY A C 1
ATOM 1373 O O . GLY A 1 182 ? -21.582 -8.209 7.849 1.00 87.56 182 GLY A O 1
ATOM 1374 N N . GLY A 1 183 ? -20.625 -6.273 7.237 1.00 90.00 183 GLY A N 1
ATOM 1375 C CA . GLY A 1 183 ? -19.240 -6.709 7.429 1.00 90.00 183 GLY A CA 1
ATOM 1376 C C . GLY A 1 183 ? -18.639 -7.510 6.277 1.00 90.00 183 GLY A C 1
ATOM 1377 O O . GLY A 1 183 ? -17.523 -7.996 6.409 1.00 90.00 183 GLY A O 1
ATOM 1378 N N . ALA A 1 184 ? -19.323 -7.652 5.138 1.00 87.81 184 ALA A N 1
ATOM 1379 C CA . ALA A 1 184 ? -18.734 -8.310 3.972 1.00 87.81 184 ALA A CA 1
ATOM 1380 C C . ALA A 1 184 ? -17.541 -7.504 3.433 1.00 87.81 184 ALA A C 1
ATOM 1382 O O . ALA A 1 184 ? -17.677 -6.319 3.135 1.00 87.81 184 ALA A O 1
ATOM 1383 N N . VAL A 1 185 ? -16.387 -8.136 3.253 1.00 86.50 185 VAL A N 1
ATOM 1384 C CA . VAL A 1 185 ? -15.231 -7.525 2.597 1.00 86.50 185 VAL A CA 1
ATOM 1385 C C . VAL A 1 185 ? -15.549 -7.387 1.109 1.00 86.50 185 VAL A C 1
ATOM 1387 O O . VAL A 1 185 ? -15.754 -8.374 0.403 1.00 86.50 185 VAL A O 1
ATOM 1390 N N . LEU A 1 186 ? -15.613 -6.153 0.621 1.00 73.38 186 LEU A N 1
ATOM 1391 C CA . LEU A 1 186 ? -15.876 -5.839 -0.786 1.00 73.38 186 LEU A CA 1
ATOM 1392 C C . LEU A 1 186 ? -14.579 -5.611 -1.564 1.00 73.38 186 LEU A C 1
ATOM 1394 O O . LEU A 1 186 ? -14.506 -5.894 -2.759 1.00 73.38 186 LEU A O 1
ATOM 1398 N N . LEU A 1 187 ? -13.560 -5.079 -0.889 1.00 80.19 187 LEU A N 1
ATOM 1399 C CA . LEU A 1 187 ? -12.246 -4.799 -1.454 1.00 80.19 187 LEU A CA 1
ATOM 1400 C C . LEU A 1 187 ? -11.182 -4.925 -0.366 1.00 80.19 187 LEU A C 1
ATOM 1402 O O . LEU A 1 187 ? -11.408 -4.503 0.764 1.00 80.19 187 LEU A O 1
ATOM 1406 N N . ARG A 1 188 ? -10.009 -5.431 -0.749 1.00 82.50 188 ARG A N 1
ATOM 1407 C CA . ARG A 1 188 ? -8.768 -5.405 0.029 1.00 82.50 188 ARG A CA 1
ATOM 1408 C C . ARG A 1 188 ? -7.644 -4.894 -0.871 1.00 82.50 188 ARG A C 1
ATOM 1410 O O . ARG A 1 188 ? -7.553 -5.285 -2.033 1.00 82.50 188 ARG A O 1
ATOM 1417 N N . LYS A 1 189 ? -6.803 -4.009 -0.347 1.00 79.00 189 LYS A N 1
ATOM 1418 C CA . LYS A 1 189 ? -5.613 -3.463 -1.002 1.00 79.00 189 LYS A CA 1
ATOM 1419 C C . LYS A 1 189 ? -4.510 -3.326 0.048 1.00 79.00 189 LYS A C 1
ATOM 1421 O O . LYS A 1 189 ? -4.519 -2.374 0.821 1.00 79.00 189 LYS A O 1
ATOM 1426 N N . GLY A 1 190 ? -3.592 -4.286 0.085 1.00 65.31 190 GLY A N 1
ATOM 1427 C CA . GLY A 1 190 ? -2.409 -4.240 0.945 1.00 65.31 190 GLY A CA 1
ATOM 1428 C C . GLY A 1 190 ? -1.251 -3.486 0.294 1.00 65.31 190 GLY A C 1
ATOM 1429 O O . GLY A 1 190 ? -0.974 -3.684 -0.886 1.00 65.31 190 GLY A O 1
ATOM 1430 N N . GLY A 1 191 ? -0.590 -2.637 1.074 1.00 58.09 191 GLY A N 1
ATOM 1431 C CA . GLY A 1 191 ? 0.634 -1.913 0.745 1.00 58.09 191 GLY A CA 1
ATOM 1432 C C . GLY A 1 191 ? 0.520 -0.808 -0.316 1.00 58.09 191 GLY A C 1
ATOM 1433 O O . GLY A 1 191 ? -0.324 -0.799 -1.215 1.00 58.09 191 GLY A O 1
ATOM 1434 N N . LYS A 1 192 ? 1.487 0.111 -0.253 1.00 49.84 192 LYS A N 1
ATOM 1435 C CA . LYS A 1 192 ? 2.300 0.472 -1.424 1.00 49.84 192 LYS A CA 1
ATOM 1436 C C . LYS A 1 192 ? 3.376 -0.625 -1.469 1.00 49.84 192 LYS A C 1
ATOM 1438 O O . LYS A 1 192 ? 3.883 -0.966 -0.407 1.00 49.84 192 LYS A O 1
ATOM 1443 N N . ILE A 1 193 ? 3.649 -1.249 -2.614 1.00 47.56 193 ILE A N 1
ATOM 1444 C CA . ILE A 1 193 ? 4.553 -2.419 -2.687 1.00 47.56 193 ILE A CA 1
ATOM 1445 C C . ILE A 1 193 ? 5.867 -2.126 -1.954 1.00 47.56 193 ILE A C 1
ATOM 1447 O O . ILE A 1 193 ? 6.452 -1.074 -2.195 1.00 47.56 193 ILE A O 1
ATOM 1451 N N . ARG A 1 194 ? 6.296 -3.037 -1.066 1.00 49.59 194 ARG A N 1
ATOM 1452 C CA . ARG A 1 194 ? 7.564 -2.935 -0.326 1.00 49.59 194 ARG A CA 1
ATOM 1453 C C . ARG A 1 194 ? 8.698 -2.753 -1.330 1.00 49.59 194 ARG A C 1
ATOM 1455 O O . ARG A 1 194 ? 8.984 -3.679 -2.093 1.00 49.59 194 ARG A O 1
ATOM 1462 N N . GLU A 1 195 ? 9.315 -1.575 -1.359 1.00 49.75 195 GLU A N 1
ATOM 1463 C CA . GLU A 1 195 ? 10.407 -1.297 -2.295 1.00 49.75 195 GLU A CA 1
ATOM 1464 C C . GLU A 1 195 ? 11.582 -2.258 -2.062 1.00 49.75 195 GLU A C 1
ATOM 1466 O O . GLU A 1 195 ? 12.258 -2.606 -3.025 1.00 49.75 195 GLU A O 1
ATOM 1471 N N . GLU A 1 196 ? 11.736 -2.788 -0.843 1.00 58.34 196 GLU A N 1
ATOM 1472 C CA . GLU A 1 196 ? 12.715 -3.800 -0.418 1.00 58.34 196 GLU A CA 1
ATOM 1473 C C . GLU A 1 196 ? 12.456 -5.260 -0.868 1.00 58.34 196 GLU A C 1
ATOM 1475 O O . GLU A 1 196 ? 13.369 -6.089 -0.788 1.00 58.34 196 GLU A O 1
ATOM 1480 N N . LEU A 1 197 ? 11.258 -5.629 -1.349 1.00 70.12 197 LEU A N 1
ATOM 1481 C CA . LEU A 1 197 ? 11.047 -6.996 -1.853 1.00 70.12 197 LEU A CA 1
ATOM 1482 C C . LEU A 1 197 ? 11.825 -7.206 -3.155 1.00 70.12 197 LEU A C 1
ATOM 1484 O O . LEU A 1 197 ? 11.759 -6.338 -4.024 1.00 70.12 197 LEU A O 1
ATOM 1488 N N . PRO A 1 198 ? 12.486 -8.364 -3.367 1.00 86.69 198 PRO A N 1
ATOM 1489 C CA . PRO A 1 198 ? 13.109 -8.682 -4.647 1.00 86.69 198 PRO A CA 1
ATOM 1490 C C . PRO A 1 198 ? 12.140 -8.451 -5.812 1.00 86.69 198 PRO A C 1
ATOM 1492 O O . PRO A 1 198 ? 11.037 -8.994 -5.821 1.00 86.69 198 PRO A O 1
ATOM 1495 N N . GLN A 1 199 ? 12.542 -7.652 -6.799 1.00 86.44 199 GLN A N 1
ATOM 1496 C CA . GLN A 1 199 ? 11.682 -7.274 -7.919 1.00 86.44 199 GLN A CA 1
ATOM 1497 C C . GLN A 1 199 ? 12.153 -7.914 -9.222 1.00 86.44 199 GLN A C 1
ATOM 1499 O O . GLN A 1 199 ? 13.349 -7.970 -9.526 1.00 86.44 199 GLN A O 1
ATOM 1504 N N . VAL A 1 200 ? 11.192 -8.379 -10.014 1.00 91.81 200 VAL A N 1
ATOM 1505 C CA . VAL A 1 200 ? 11.401 -8.863 -11.377 1.00 91.81 200 VAL A CA 1
ATOM 1506 C C . VAL A 1 200 ? 10.583 -7.991 -12.315 1.00 91.81 200 VAL A C 1
ATOM 1508 O O . VAL A 1 200 ? 9.354 -8.021 -12.292 1.00 91.81 200 VAL A O 1
ATOM 1511 N N . ALA A 1 201 ? 11.264 -7.208 -13.142 1.00 91.06 201 ALA A N 1
ATOM 1512 C CA . ALA A 1 201 ? 10.613 -6.280 -14.049 1.00 91.06 201 ALA A CA 1
ATOM 1513 C C . ALA A 1 201 ? 10.341 -6.901 -15.419 1.00 91.06 201 ALA A C 1
ATOM 1515 O O . ALA A 1 201 ? 11.115 -7.716 -15.918 1.00 91.06 201 ALA A O 1
ATOM 1516 N N . PHE A 1 202 ? 9.260 -6.466 -16.057 1.00 92.12 202 PHE A N 1
ATOM 1517 C CA . PHE A 1 202 ? 8.866 -6.858 -17.402 1.00 92.12 202 PHE A CA 1
ATOM 1518 C C . PHE A 1 202 ? 8.807 -5.608 -18.267 1.00 92.12 202 PHE A C 1
ATOM 1520 O O . PHE A 1 202 ? 8.002 -4.710 -18.026 1.00 92.12 202 PHE A O 1
ATOM 1527 N N . ALA A 1 203 ? 9.658 -5.559 -19.285 1.00 90.38 203 ALA A N 1
ATOM 1528 C CA . ALA A 1 203 ? 9.747 -4.469 -20.241 1.00 90.38 203 ALA A CA 1
ATOM 1529 C C . ALA A 1 203 ? 9.417 -4.987 -21.639 1.00 90.38 203 ALA A C 1
ATOM 1531 O O . ALA A 1 203 ? 9.732 -6.121 -21.979 1.00 90.38 203 ALA A O 1
ATOM 1532 N N . GLY A 1 204 ? 8.808 -4.161 -22.478 1.00 88.38 204 GLY A N 1
ATOM 1533 C CA . GLY A 1 204 ? 8.534 -4.524 -23.865 1.00 88.38 204 GLY A CA 1
ATOM 1534 C C . GLY A 1 204 ? 7.594 -3.531 -24.520 1.00 88.38 204 GLY A C 1
ATOM 1535 O O . GLY A 1 204 ? 6.937 -2.746 -23.831 1.00 88.38 204 GLY A O 1
ATOM 1536 N N . ARG A 1 205 ? 7.500 -3.563 -25.847 1.00 84.94 205 ARG A N 1
ATOM 1537 C CA . ARG A 1 205 ? 6.607 -2.660 -26.578 1.00 84.94 205 ARG A CA 1
ATOM 1538 C C . ARG A 1 205 ? 5.143 -2.828 -26.196 1.00 84.94 205 ARG A C 1
ATOM 1540 O O . ARG A 1 205 ? 4.687 -3.887 -25.753 1.00 84.94 205 ARG A O 1
ATOM 1547 N N . SER A 1 206 ? 4.372 -1.768 -26.427 1.00 76.38 206 SER A N 1
ATOM 1548 C CA . SER A 1 206 ? 2.911 -1.863 -26.364 1.00 76.38 206 SER A CA 1
ATOM 1549 C C . SER A 1 206 ? 2.416 -3.021 -27.247 1.00 76.38 206 SER A C 1
ATOM 1551 O O . SER A 1 206 ? 2.841 -3.164 -28.390 1.00 76.38 206 SER A O 1
ATOM 1553 N N . ASN A 1 207 ? 1.513 -3.848 -26.713 1.00 76.88 207 ASN A N 1
ATOM 1554 C CA . ASN A 1 207 ? 0.913 -5.009 -27.392 1.00 76.88 207 ASN A CA 1
ATOM 1555 C C . ASN A 1 207 ? 1.869 -6.172 -27.753 1.00 76.88 207 ASN A C 1
ATOM 1557 O O . ASN A 1 207 ? 1.483 -7.063 -28.517 1.00 76.88 207 ASN A O 1
ATOM 1561 N N . VAL A 1 208 ? 3.073 -6.228 -27.162 1.00 86.06 208 VAL A N 1
ATOM 1562 C CA . VAL A 1 208 ? 4.001 -7.369 -27.323 1.00 86.06 208 VAL A CA 1
ATOM 1563 C C . VAL A 1 208 ? 3.536 -8.637 -26.587 1.00 86.06 208 VAL A C 1
ATOM 1565 O O . VAL A 1 208 ? 3.988 -9.728 -26.898 1.00 86.06 208 VAL A O 1
ATOM 1568 N N . GLY A 1 209 ? 2.604 -8.521 -25.633 1.00 85.94 209 GLY A N 1
ATOM 1569 C CA . GLY A 1 209 ? 2.087 -9.653 -24.841 1.00 85.94 209 GLY A CA 1
ATOM 1570 C C . GLY A 1 209 ? 2.454 -9.631 -23.353 1.00 85.94 209 GLY A C 1
ATOM 1571 O O . GLY A 1 209 ? 2.132 -10.570 -22.637 1.00 85.94 209 GLY A O 1
ATOM 1572 N N . LYS A 1 210 ? 3.068 -8.547 -22.865 1.00 85.69 210 LYS A N 1
ATOM 1573 C CA . LYS A 1 210 ? 3.487 -8.354 -21.465 1.00 85.69 210 LYS A CA 1
ATOM 1574 C C . LYS A 1 210 ? 2.393 -8.625 -20.427 1.00 85.69 210 LYS A C 1
ATOM 1576 O O . LYS A 1 210 ? 2.571 -9.466 -19.556 1.00 85.69 210 LYS A O 1
ATOM 1581 N N . SER A 1 211 ? 1.237 -7.975 -20.552 1.00 74.44 211 SER A N 1
ATOM 1582 C CA . SER A 1 211 ? 0.130 -8.173 -19.606 1.00 74.44 211 SER A CA 1
ATOM 1583 C C . SER A 1 211 ? -0.475 -9.580 -19.696 1.00 74.44 211 SER A C 1
ATOM 1585 O O . SER A 1 211 ? -0.911 -10.119 -18.684 1.00 74.44 211 SER A O 1
ATOM 1587 N N . SER A 1 212 ? -0.467 -10.202 -20.881 1.00 80.50 212 SER A N 1
ATOM 1588 C CA . SER A 1 212 ? -0.901 -11.595 -21.050 1.00 80.50 212 SER A CA 1
ATOM 1589 C C . SER A 1 212 ? 0.044 -12.564 -20.340 1.00 80.50 212 SER A C 1
ATOM 1591 O O . SER A 1 212 ? -0.425 -13.464 -19.650 1.00 80.50 212 SER A O 1
ATOM 1593 N N . LEU A 1 213 ? 1.359 -12.347 -20.458 1.00 83.94 213 LEU A N 1
ATOM 1594 C CA . LEU A 1 213 ? 2.369 -13.126 -19.744 1.00 83.94 213 LEU A CA 1
ATOM 1595 C C . LEU A 1 213 ? 2.222 -12.964 -18.228 1.00 83.94 213 LEU A C 1
ATOM 1597 O O . LEU A 1 213 ? 2.195 -13.959 -17.515 1.00 83.94 213 LEU A O 1
ATOM 1601 N N . LEU A 1 214 ? 2.067 -11.731 -17.738 1.00 76.38 214 LEU A N 1
ATOM 1602 C CA . LEU A 1 214 ? 1.872 -11.465 -16.310 1.00 76.38 214 LEU A CA 1
ATOM 1603 C C . LEU A 1 214 ? 0.640 -12.186 -15.753 1.00 76.38 214 LEU A C 1
ATOM 1605 O O . LEU A 1 214 ? 0.737 -12.861 -14.735 1.00 76.38 214 LEU A O 1
ATOM 1609 N N . ASN A 1 215 ? -0.501 -12.122 -16.440 1.00 72.69 215 ASN A N 1
ATOM 1610 C CA . ASN A 1 215 ? -1.699 -12.841 -15.996 1.00 72.69 215 ASN A CA 1
ATOM 1611 C C . ASN A 1 215 ? -1.520 -14.366 -16.022 1.00 72.69 215 ASN A C 1
ATOM 1613 O O . ASN A 1 215 ? -2.049 -15.048 -15.147 1.00 72.69 215 ASN A O 1
ATOM 1617 N N . ALA A 1 216 ? -0.777 -14.898 -16.999 1.00 79.00 216 ALA A N 1
ATOM 1618 C CA . ALA A 1 216 ? -0.470 -16.325 -17.069 1.00 79.00 216 ALA A CA 1
ATOM 1619 C C . ALA A 1 216 ? 0.435 -16.773 -15.909 1.00 79.00 216 ALA A C 1
ATOM 1621 O O . ALA A 1 216 ? 0.183 -17.815 -15.313 1.00 79.00 216 ALA A O 1
ATOM 1622 N N . LEU A 1 217 ? 1.444 -15.969 -15.555 1.00 74.38 217 LEU A N 1
ATOM 1623 C CA . LEU A 1 217 ? 2.371 -16.264 -14.458 1.00 74.38 217 LEU A CA 1
ATOM 1624 C C . LEU A 1 217 ? 1.703 -16.226 -13.078 1.00 74.38 217 LEU A C 1
ATOM 1626 O O . LEU A 1 217 ? 2.109 -16.967 -12.192 1.00 74.38 217 LEU A O 1
ATOM 1630 N N . VAL A 1 218 ? 0.690 -15.377 -12.893 1.00 66.62 218 VAL A N 1
ATOM 1631 C CA . VAL A 1 218 ? 0.012 -15.193 -11.594 1.00 66.62 218 VAL A CA 1
ATOM 1632 C C . VAL A 1 218 ? -1.266 -16.046 -11.476 1.00 66.62 218 VAL A C 1
ATOM 1634 O O . VAL A 1 218 ? -1.948 -16.040 -10.453 1.00 66.62 218 VAL A O 1
ATOM 1637 N N . GLY A 1 219 ? -1.631 -16.792 -12.525 1.00 55.22 219 GLY A N 1
ATOM 1638 C CA . GLY A 1 219 ? -2.805 -17.675 -12.522 1.00 55.22 219 GLY A CA 1
ATOM 1639 C C . GLY A 1 219 ? -4.152 -16.953 -12.363 1.00 55.22 219 GLY A C 1
ATOM 1640 O O . GLY A 1 219 ? -5.168 -17.601 -12.124 1.00 55.22 219 GLY A O 1
ATOM 1641 N N . HIS A 1 220 ? -4.186 -15.622 -12.499 1.00 50.38 220 HIS A N 1
ATOM 1642 C CA . HIS A 1 220 ? -5.375 -14.786 -12.316 1.00 50.38 220 HIS A CA 1
ATOM 1643 C C . HIS A 1 220 ? -5.596 -13.875 -13.528 1.00 50.38 220 HIS A C 1
ATOM 1645 O O . HIS A 1 220 ? -4.808 -12.979 -13.821 1.00 50.38 220 HIS A O 1
ATOM 1651 N N . SER A 1 221 ? -6.735 -14.038 -14.205 1.00 42.72 221 SER A N 1
ATOM 1652 C CA . SER A 1 221 ? -7.064 -13.374 -15.479 1.00 42.72 221 SER A CA 1
ATOM 1653 C C . SER A 1 221 ? -7.368 -11.867 -15.396 1.00 42.72 221 SER A C 1
ATOM 1655 O O . SER A 1 221 ? -7.725 -11.258 -16.406 1.00 42.72 221 SER A O 1
ATOM 1657 N N . ARG A 1 222 ? -7.259 -11.244 -14.213 1.00 44.28 222 ARG A N 1
ATOM 1658 C CA . ARG A 1 222 ? -7.675 -9.848 -13.968 1.00 44.28 222 ARG A CA 1
ATOM 1659 C C . ARG A 1 222 ? -6.638 -8.969 -13.260 1.00 44.28 222 ARG A C 1
ATOM 1661 O O . ARG A 1 222 ? -6.940 -7.806 -13.008 1.00 44.28 222 ARG A O 1
ATOM 1668 N N . LEU A 1 223 ? -5.443 -9.487 -12.971 1.00 41.34 223 LEU A N 1
ATOM 1669 C CA . LEU A 1 223 ? -4.425 -8.773 -12.196 1.00 41.34 223 LEU A CA 1
ATOM 1670 C C . LEU A 1 223 ? -3.765 -7.647 -13.017 1.00 41.34 223 LEU A C 1
ATOM 1672 O O . LEU A 1 223 ? -3.799 -6.482 -12.631 1.00 41.34 223 LEU A O 1
ATOM 1676 N N . ALA A 1 224 ? -3.255 -7.968 -14.206 1.00 43.69 224 ALA A N 1
ATOM 1677 C CA . ALA A 1 224 ? -2.753 -7.000 -15.174 1.00 43.69 224 ALA A CA 1
ATOM 1678 C C . ALA A 1 224 ? -3.824 -6.754 -16.246 1.00 43.69 224 ALA A C 1
ATOM 1680 O O . ALA A 1 224 ? -4.116 -7.611 -17.083 1.00 43.69 224 ALA A O 1
ATOM 1681 N N . ARG A 1 225 ? -4.455 -5.576 -16.230 1.00 41.09 225 ARG A N 1
ATOM 1682 C CA . ARG A 1 225 ? -5.567 -5.255 -17.139 1.00 41.09 225 ARG A CA 1
ATOM 1683 C C . ARG A 1 225 ? -5.081 -5.241 -18.601 1.00 41.09 225 ARG A C 1
ATOM 1685 O O . ARG A 1 225 ? -4.411 -4.303 -19.023 1.00 41.09 225 ARG A O 1
ATOM 1692 N N . VAL A 1 226 ? -5.427 -6.270 -19.380 1.00 38.97 226 VAL A N 1
ATOM 1693 C CA . VAL A 1 226 ? -5.080 -6.376 -20.810 1.00 38.97 226 VAL A CA 1
ATOM 1694 C C . VAL A 1 226 ? -5.913 -5.356 -21.596 1.00 38.97 226 VAL A C 1
ATOM 1696 O O . VAL A 1 226 ? -7.132 -5.474 -21.684 1.00 38.97 226 VAL A O 1
ATOM 1699 N N . SER A 1 227 ? -5.272 -4.314 -22.127 1.00 29.34 227 SER A N 1
ATOM 1700 C CA . SER A 1 227 ? -5.908 -3.260 -22.930 1.00 29.34 227 SER A CA 1
ATOM 1701 C C . SER A 1 227 ? -5.314 -3.255 -24.334 1.00 29.34 227 SER A C 1
ATOM 1703 O O . SER A 1 227 ? -4.112 -3.068 -24.480 1.00 29.34 227 SER A O 1
ATOM 1705 N N . ASN A 1 228 ? -6.159 -3.378 -25.362 1.00 31.50 228 ASN A N 1
ATOM 1706 C CA . ASN A 1 228 ? -5.754 -3.250 -26.770 1.00 31.50 228 ASN A CA 1
ATOM 1707 C C . ASN A 1 228 ? -5.465 -1.792 -27.185 1.00 31.50 228 ASN A C 1
ATOM 1709 O O . ASN A 1 228 ? -4.970 -1.544 -28.283 1.00 31.50 228 ASN A O 1
ATOM 1713 N N . THR A 1 229 ? -5.772 -0.818 -26.320 1.00 29.11 229 THR A N 1
ATOM 1714 C CA . THR A 1 229 ? -5.488 0.605 -26.540 1.00 29.11 229 THR A CA 1
ATOM 1715 C C . THR A 1 229 ? -4.089 0.952 -26.004 1.00 29.11 229 THR A C 1
ATOM 1717 O O . THR A 1 229 ? -3.875 0.827 -24.791 1.00 29.11 229 THR A O 1
ATOM 1720 N N . PRO A 1 230 ? -3.142 1.394 -26.856 1.00 31.42 230 PRO A N 1
ATOM 1721 C CA . PRO A 1 230 ? -1.797 1.791 -26.431 1.00 31.42 230 PRO A CA 1
ATOM 1722 C C . PRO A 1 230 ? -1.829 2.989 -25.461 1.00 31.42 230 PRO A C 1
ATOM 1724 O O . PRO A 1 230 ? -2.608 3.916 -25.665 1.00 31.42 230 PRO A O 1
ATOM 1727 N N . GLY A 1 231 ? -0.962 3.010 -24.437 1.00 39.47 231 GLY A N 1
ATOM 1728 C CA . GLY A 1 231 ? -0.701 4.223 -23.632 1.00 39.47 231 GLY A CA 1
ATOM 1729 C C . GLY A 1 231 ? -1.455 4.360 -22.306 1.00 39.47 231 GLY A C 1
ATOM 1730 O O . GLY A 1 231 ? -1.457 5.441 -21.720 1.00 39.47 231 GLY A O 1
ATOM 1731 N N . ARG A 1 232 ? -2.099 3.296 -21.804 1.00 39.94 232 ARG A N 1
ATOM 1732 C CA . ARG A 1 232 ? -2.827 3.359 -20.521 1.00 39.94 232 ARG A CA 1
ATOM 1733 C C . ARG A 1 232 ? -1.970 3.171 -19.269 1.00 39.94 232 ARG A C 1
ATOM 1735 O O . ARG A 1 232 ? -2.306 3.742 -18.236 1.00 39.94 232 ARG A O 1
ATOM 1742 N N . THR A 1 233 ? -0.876 2.421 -19.347 1.00 40.62 233 THR A N 1
ATOM 1743 C CA . THR A 1 233 ? 0.062 2.263 -18.228 1.00 40.62 233 THR A CA 1
ATOM 1744 C C . THR A 1 233 ? 0.985 3.482 -18.219 1.00 40.62 233 THR A C 1
ATOM 1746 O O . THR A 1 233 ? 1.902 3.558 -19.028 1.00 40.62 233 THR A O 1
ATOM 1749 N N . ARG A 1 234 ? 0.679 4.485 -17.384 1.00 48.47 234 ARG A N 1
ATOM 1750 C CA . ARG A 1 234 ? 1.468 5.731 -17.232 1.00 48.47 234 ARG A CA 1
ATOM 1751 C C . ARG A 1 234 ? 2.410 5.711 -16.020 1.00 48.47 234 ARG A C 1
ATOM 1753 O O . ARG A 1 234 ? 3.103 6.688 -15.776 1.00 48.47 234 ARG A O 1
ATOM 1760 N N . GLY A 1 235 ? 2.413 4.611 -15.271 1.00 56.34 235 GLY A N 1
ATOM 1761 C CA . GLY A 1 235 ? 3.251 4.373 -14.099 1.00 56.34 235 GLY A CA 1
ATOM 1762 C C . GLY A 1 235 ? 3.776 2.938 -14.099 1.00 56.34 235 GLY A C 1
ATOM 1763 O O . GLY A 1 235 ? 3.293 2.114 -14.874 1.00 56.34 235 GLY A O 1
ATOM 1764 N N . ILE A 1 236 ? 4.747 2.641 -13.240 1.00 66.75 236 ILE A N 1
ATOM 1765 C CA . ILE A 1 236 ? 5.231 1.273 -13.016 1.00 66.75 236 ILE A CA 1
ATOM 1766 C C . ILE A 1 236 ? 4.232 0.582 -12.092 1.00 66.75 236 ILE A C 1
ATOM 1768 O O . ILE A 1 236 ? 3.989 1.055 -10.982 1.00 66.75 236 ILE A O 1
ATOM 1772 N N . ALA A 1 237 ? 3.605 -0.493 -12.566 1.00 66.06 237 ALA A N 1
ATOM 1773 C CA . ALA A 1 237 ? 2.664 -1.255 -11.756 1.00 66.06 237 ALA A CA 1
ATOM 1774 C C . ALA A 1 237 ? 3.404 -2.413 -11.094 1.00 66.06 237 ALA A C 1
ATOM 1776 O O . ALA A 1 237 ? 3.953 -3.269 -11.778 1.00 66.06 237 ALA A O 1
ATOM 1777 N N . LEU A 1 238 ? 3.427 -2.433 -9.770 1.00 66.00 238 LEU A N 1
ATOM 1778 C CA . LEU A 1 238 ? 4.046 -3.505 -9.011 1.00 66.00 238 LEU A CA 1
ATOM 1779 C C . LEU A 1 238 ? 2.956 -4.501 -8.570 1.00 66.00 238 LEU A C 1
ATOM 1781 O O . LEU A 1 238 ? 1.858 -4.092 -8.189 1.00 66.00 238 LEU A O 1
ATOM 1785 N N . PHE A 1 239 ? 3.262 -5.796 -8.618 1.00 66.06 239 PHE A N 1
ATOM 1786 C CA . PHE A 1 239 ? 2.390 -6.896 -8.210 1.00 66.06 239 PHE A CA 1
ATOM 1787 C C . PHE A 1 239 ? 3.134 -7.811 -7.246 1.00 66.06 239 PHE A C 1
ATOM 1789 O O . PHE A 1 239 ? 4.102 -8.459 -7.634 1.00 66.06 239 PHE A O 1
ATOM 1796 N N . GLU A 1 240 ? 2.692 -7.873 -5.998 1.00 70.19 240 GLU A N 1
ATOM 1797 C CA . GLU A 1 240 ? 3.288 -8.762 -5.004 1.00 70.19 240 GLU A CA 1
ATOM 1798 C C . GLU A 1 240 ? 2.894 -10.220 -5.261 1.00 70.19 240 GLU A C 1
ATOM 1800 O O . GLU A 1 240 ? 1.732 -10.516 -5.546 1.00 70.19 240 GLU A O 1
ATOM 1805 N N . ILE A 1 241 ? 3.864 -11.127 -5.139 1.00 69.38 241 ILE A N 1
ATOM 1806 C CA . ILE A 1 241 ? 3.686 -12.567 -5.300 1.00 69.38 241 ILE A CA 1
ATOM 1807 C C . ILE A 1 241 ? 4.005 -13.251 -3.974 1.00 69.38 241 ILE A C 1
ATOM 1809 O O . ILE A 1 241 ? 5.166 -13.345 -3.567 1.00 69.38 241 ILE A O 1
ATOM 1813 N N . GLU A 1 242 ? 2.948 -13.718 -3.305 1.00 65.94 242 GLU A N 1
ATOM 1814 C CA . GLU A 1 242 ? 3.012 -14.494 -2.056 1.00 65.94 242 GLU A CA 1
ATOM 1815 C C . GLU A 1 242 ? 3.864 -13.845 -0.943 1.00 65.94 242 GLU A C 1
ATOM 1817 O O . GLU A 1 242 ? 4.469 -14.555 -0.143 1.00 65.94 242 GLU A O 1
ATOM 1822 N N . GLY A 1 243 ? 3.994 -12.512 -0.914 1.00 61.09 243 GLY A N 1
ATOM 1823 C CA . GLY A 1 243 ? 4.859 -11.808 0.042 1.00 61.09 243 GLY A CA 1
ATOM 1824 C C . GLY A 1 243 ? 6.364 -12.072 -0.109 1.00 61.09 243 GLY A C 1
ATOM 1825 O O . GLY A 1 243 ? 7.138 -11.667 0.755 1.00 61.09 243 GLY A O 1
ATOM 1826 N N . LYS A 1 244 ? 6.799 -12.750 -1.180 1.00 70.81 244 LYS A N 1
ATOM 1827 C CA . LYS A 1 244 ? 8.196 -13.184 -1.381 1.00 70.81 244 LYS A CA 1
ATOM 1828 C C . LYS A 1 244 ? 8.967 -12.303 -2.357 1.00 70.81 244 LYS A C 1
ATOM 1830 O O . LYS A 1 244 ? 10.164 -12.090 -2.188 1.00 70.81 244 LYS A O 1
ATOM 1835 N N . PHE A 1 245 ? 8.303 -11.837 -3.408 1.00 77.81 245 PHE A N 1
ATOM 1836 C CA . PHE A 1 245 ? 8.888 -10.992 -4.447 1.00 77.81 245 PHE A CA 1
ATOM 1837 C C . PHE A 1 245 ? 7.784 -10.207 -5.158 1.00 77.81 245 PHE A C 1
ATOM 1839 O O . PHE A 1 245 ? 6.601 -10.500 -4.990 1.00 77.81 245 PHE A O 1
ATOM 1846 N N . ALA A 1 246 ? 8.160 -9.219 -5.966 1.00 77.75 246 ALA A N 1
ATOM 1847 C CA . ALA A 1 246 ? 7.218 -8.439 -6.758 1.00 77.75 246 ALA A CA 1
ATOM 1848 C C . ALA A 1 246 ? 7.517 -8.525 -8.259 1.00 77.75 246 ALA A C 1
ATOM 1850 O O . ALA A 1 246 ? 8.671 -8.508 -8.691 1.00 77.75 246 ALA A O 1
ATOM 1851 N N . PHE A 1 247 ? 6.469 -8.572 -9.074 1.00 83.12 247 PHE A N 1
ATOM 1852 C CA . PHE A 1 247 ? 6.554 -8.299 -10.502 1.00 83.12 247 PHE A CA 1
ATOM 1853 C C . PHE A 1 247 ? 6.364 -6.814 -10.765 1.00 83.12 247 PHE A C 1
ATOM 1855 O O . PHE A 1 247 ? 5.374 -6.234 -10.334 1.00 83.12 247 PHE A O 1
ATOM 1862 N N . ALA A 1 248 ? 7.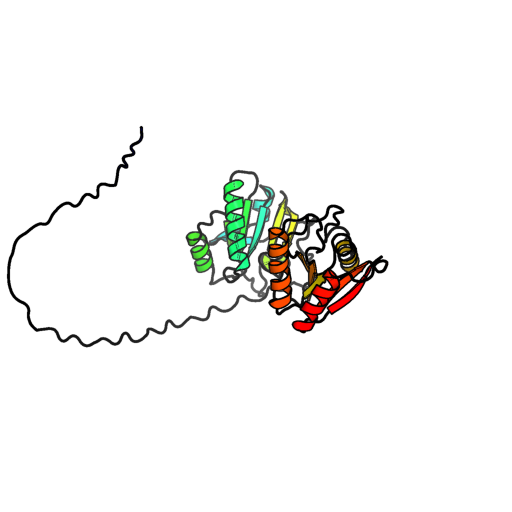279 -6.209 -11.515 1.00 80.50 248 ALA A N 1
ATOM 1863 C CA . ALA A 1 248 ? 7.163 -4.829 -11.960 1.00 80.50 248 ALA A CA 1
ATOM 1864 C C . ALA A 1 248 ? 6.776 -4.772 -13.438 1.00 80.50 248 ALA A C 1
ATOM 1866 O O . ALA A 1 248 ? 7.562 -5.102 -14.323 1.00 80.50 248 ALA A O 1
ATOM 1867 N N . ASP A 1 249 ? 5.553 -4.350 -13.722 1.00 83.25 249 ASP A N 1
ATOM 1868 C CA . ASP A 1 249 ? 5.069 -4.124 -15.073 1.00 83.25 249 ASP A CA 1
ATOM 1869 C C . ASP A 1 249 ? 5.450 -2.722 -15.537 1.00 83.25 249 ASP A C 1
ATOM 1871 O O . ASP A 1 249 ? 4.834 -1.719 -15.155 1.00 83.25 249 ASP A O 1
ATOM 1875 N N . LEU A 1 250 ? 6.486 -2.653 -16.373 1.00 83.06 250 LEU A N 1
ATOM 1876 C CA . LEU A 1 250 ? 6.939 -1.388 -16.924 1.00 83.06 250 LEU A CA 1
ATOM 1877 C C . LEU A 1 250 ? 5.961 -0.922 -18.009 1.00 83.06 250 LEU A C 1
ATOM 1879 O O . LEU A 1 250 ? 5.433 -1.731 -18.788 1.00 83.06 250 LEU A O 1
ATOM 1883 N N . PRO A 1 251 ? 5.702 0.389 -18.103 1.00 73.12 251 PRO A N 1
ATOM 1884 C CA . PRO A 1 251 ? 4.912 0.939 -19.192 1.00 73.12 251 PRO A CA 1
ATOM 1885 C C . PRO A 1 251 ? 5.560 0.593 -20.538 1.00 73.12 251 PRO A C 1
ATOM 1887 O O . PRO A 1 251 ? 6.770 0.722 -20.701 1.00 73.12 251 PRO A O 1
ATOM 1890 N N . GLY A 1 252 ? 4.772 0.125 -21.509 1.00 72.56 252 GLY A N 1
ATOM 1891 C CA . GLY A 1 252 ? 5.339 -0.325 -22.781 1.00 72.56 252 GLY A CA 1
ATOM 1892 C C . GLY A 1 252 ? 5.886 0.831 -23.620 1.00 72.56 252 GLY A C 1
ATOM 1893 O O . GLY A 1 252 ? 5.220 1.854 -23.740 1.00 72.56 252 GLY A O 1
ATOM 1894 N N . TYR A 1 253 ? 7.061 0.665 -24.227 1.00 69.06 253 TYR A N 1
ATOM 1895 C CA . TYR A 1 253 ? 7.672 1.661 -25.121 1.00 69.06 253 TYR A CA 1
ATOM 1896 C C . TYR A 1 253 ? 7.214 1.502 -26.581 1.00 69.06 253 TYR A C 1
ATOM 1898 O O . TYR A 1 253 ? 6.460 0.585 -26.919 1.00 69.06 253 TYR A O 1
ATOM 1906 N N . GLY A 1 254 ? 7.634 2.421 -27.458 1.00 60.28 254 GLY A N 1
ATOM 1907 C CA . GLY A 1 254 ? 7.342 2.355 -28.897 1.00 60.28 254 GLY A CA 1
ATOM 1908 C C . GLY A 1 254 ? 6.090 3.120 -29.338 1.00 60.28 254 GLY A C 1
ATOM 1909 O O . GLY A 1 254 ? 5.345 2.676 -30.212 1.00 60.28 254 GLY A O 1
ATOM 1910 N N . PHE A 1 255 ? 5.827 4.284 -28.748 1.00 50.53 255 PHE A N 1
ATOM 1911 C CA . PHE A 1 255 ? 4.726 5.138 -29.181 1.00 50.53 255 PHE A CA 1
ATOM 1912 C C . PHE A 1 255 ? 5.140 6.023 -30.354 1.00 50.53 255 PHE A C 1
ATOM 1914 O O . PHE A 1 255 ? 5.604 7.147 -30.161 1.00 50.53 255 PHE A O 1
ATOM 1921 N N . ALA A 1 256 ? 4.850 5.582 -31.576 1.00 42.84 256 ALA A N 1
ATOM 1922 C CA . ALA A 1 256 ? 4.926 6.429 -32.770 1.00 42.84 256 ALA A CA 1
ATOM 1923 C C . ALA A 1 256 ? 4.062 7.716 -32.677 1.00 42.84 256 ALA A C 1
ATOM 1925 O O . ALA A 1 256 ? 4.243 8.620 -33.482 1.00 42.84 256 ALA A O 1
ATOM 1926 N N . LYS A 1 257 ? 3.147 7.819 -31.692 1.00 44.94 257 LYS A N 1
ATOM 1927 C CA . LYS A 1 257 ? 2.132 8.886 -31.569 1.00 44.94 257 LYS A CA 1
ATOM 1928 C C . LYS A 1 257 ? 2.113 9.700 -30.261 1.00 44.94 257 LYS A C 1
ATOM 1930 O O . LYS A 1 257 ? 1.240 10.550 -30.135 1.00 44.94 257 LYS A O 1
ATOM 1935 N N . VAL A 1 258 ? 3.003 9.469 -29.292 1.00 56.53 258 VAL A N 1
ATOM 1936 C CA . VAL A 1 258 ? 3.051 10.321 -28.075 1.00 56.53 258 VAL A CA 1
ATOM 1937 C C . VAL A 1 258 ? 3.994 11.503 -28.248 1.00 56.53 258 VAL A C 1
ATOM 1939 O O . VAL A 1 258 ? 4.950 11.442 -29.028 1.00 56.53 258 VAL A O 1
ATOM 1942 N N . SER A 1 259 ? 3.706 12.571 -27.508 1.00 55.16 259 SER A N 1
ATOM 1943 C CA . SER A 1 259 ? 4.488 13.804 -27.522 1.00 55.16 259 SER A CA 1
ATOM 1944 C C . SER A 1 259 ? 5.927 13.572 -27.045 1.00 55.16 259 SER A C 1
ATOM 1946 O O . SER A 1 259 ? 6.216 12.638 -26.293 1.00 55.16 259 SER A O 1
ATOM 1948 N N . ARG A 1 260 ? 6.854 14.435 -27.478 1.00 62.62 260 ARG A N 1
ATOM 1949 C CA . ARG A 1 260 ? 8.261 14.379 -27.049 1.00 62.62 260 ARG A CA 1
ATOM 1950 C C . ARG A 1 260 ? 8.385 14.437 -25.520 1.00 62.62 260 ARG A C 1
ATOM 1952 O O . ARG A 1 260 ? 9.100 13.622 -24.952 1.00 62.62 260 ARG A O 1
ATOM 1959 N N . SER A 1 261 ? 7.612 15.310 -24.873 1.00 55.25 261 SER A N 1
ATOM 1960 C CA . SER A 1 261 ? 7.556 15.447 -23.413 1.00 55.25 261 SER A CA 1
ATOM 1961 C C . SER A 1 261 ? 7.064 14.182 -22.705 1.00 55.25 261 SER A C 1
ATOM 1963 O O . SER A 1 261 ? 7.616 13.817 -21.673 1.00 55.25 261 SER A O 1
ATOM 1965 N N . GLU A 1 262 ? 6.078 13.468 -23.257 1.00 52.88 262 GLU A N 1
ATOM 1966 C CA . GLU A 1 262 ? 5.625 12.186 -22.696 1.00 52.88 262 GLU A CA 1
ATOM 1967 C C . GLU A 1 262 ? 6.675 11.080 -22.843 1.00 52.88 262 GLU A C 1
ATOM 1969 O O . GLU A 1 262 ? 6.810 10.253 -21.943 1.00 52.88 262 GLU A O 1
ATOM 1974 N N . ARG A 1 263 ? 7.447 11.065 -23.940 1.00 62.28 263 ARG A N 1
ATOM 1975 C CA . ARG A 1 263 ? 8.576 10.127 -24.085 1.00 62.28 263 ARG A CA 1
ATOM 1976 C C . ARG A 1 263 ? 9.680 10.423 -23.079 1.00 62.28 263 ARG A C 1
ATOM 1978 O O . ARG A 1 263 ? 10.224 9.490 -22.504 1.00 62.28 263 ARG A O 1
ATOM 1985 N N . GLU A 1 264 ? 9.992 11.698 -22.863 1.00 65.44 264 GLU A N 1
ATOM 1986 C CA . GLU A 1 264 ? 11.000 12.138 -21.894 1.00 65.44 264 GLU A CA 1
ATOM 1987 C C . GLU A 1 264 ? 10.581 11.790 -20.456 1.00 65.44 264 GLU A C 1
ATOM 1989 O O . GLU A 1 264 ? 11.371 11.221 -19.709 1.00 65.44 264 GLU A O 1
ATOM 1994 N N . ALA A 1 265 ? 9.318 12.039 -20.093 1.00 57.12 265 ALA A N 1
ATOM 1995 C CA . ALA A 1 265 ? 8.773 11.684 -18.783 1.00 57.12 265 ALA A CA 1
ATOM 1996 C C . ALA A 1 265 ? 8.733 10.162 -18.557 1.00 57.12 265 ALA A C 1
ATOM 1998 O O . ALA A 1 265 ? 9.088 9.683 -17.482 1.00 57.12 265 ALA A O 1
ATOM 1999 N N . TRP A 1 266 ? 8.347 9.389 -19.580 1.00 64.75 266 TRP A N 1
ATOM 2000 C CA . TRP A 1 266 ? 8.395 7.924 -19.548 1.00 64.75 266 TRP A CA 1
ATOM 2001 C C . TRP A 1 266 ? 9.824 7.415 -19.364 1.00 64.75 266 TRP A C 1
ATOM 2003 O O . TRP A 1 266 ? 10.066 6.541 -18.534 1.00 64.75 266 TRP A O 1
ATOM 2013 N N . LYS A 1 267 ? 10.765 7.993 -20.118 1.00 66.38 267 LYS A N 1
ATOM 2014 C CA . LYS A 1 267 ? 12.182 7.648 -20.054 1.00 66.38 267 LYS A CA 1
ATOM 2015 C C . LYS A 1 267 ? 12.730 7.923 -18.658 1.00 66.38 267 LYS A C 1
ATOM 2017 O O . LYS A 1 267 ? 13.308 7.021 -18.075 1.00 66.38 267 LYS A O 1
ATOM 2022 N N . GLY A 1 268 ? 12.453 9.095 -18.084 1.00 66.81 268 GLY A N 1
ATOM 2023 C CA . GLY A 1 268 ? 12.856 9.428 -16.716 1.00 66.81 268 GLY A CA 1
ATOM 2024 C C . GLY A 1 268 ? 12.296 8.459 -15.672 1.00 66.81 268 GLY A C 1
ATOM 2025 O O . GLY A 1 268 ? 13.041 7.985 -14.821 1.00 66.81 268 GLY A O 1
ATOM 2026 N N . LEU A 1 269 ? 11.013 8.097 -15.772 1.00 67.62 269 LEU A N 1
ATOM 2027 C CA . LEU A 1 269 ? 10.385 7.145 -14.851 1.00 67.62 269 LEU A CA 1
ATOM 2028 C C . LEU A 1 269 ? 11.012 5.744 -14.942 1.00 67.62 269 LEU A C 1
ATOM 2030 O O . LEU A 1 269 ? 11.329 5.135 -13.922 1.00 67.62 269 LEU A O 1
ATOM 2034 N N . VAL A 1 270 ? 11.152 5.213 -16.160 1.00 78.88 270 VAL A N 1
ATOM 2035 C CA . VAL A 1 270 ? 11.642 3.846 -16.384 1.00 78.88 270 VAL A CA 1
ATOM 2036 C C . VAL A 1 270 ? 13.140 3.748 -16.127 1.00 78.88 270 VAL A C 1
ATOM 2038 O O . VAL A 1 270 ? 13.571 2.813 -15.459 1.00 78.88 270 VAL A O 1
ATOM 2041 N N . GLU A 1 271 ? 13.934 4.699 -16.617 1.00 78.69 271 GLU A N 1
ATOM 2042 C CA . GLU A 1 271 ? 15.376 4.719 -16.368 1.00 78.69 271 GLU A CA 1
ATOM 2043 C C . GLU A 1 271 ? 15.685 4.952 -14.892 1.00 78.69 271 GLU A C 1
ATOM 2045 O O . GLU A 1 271 ? 16.560 4.264 -14.376 1.00 78.69 271 GLU A O 1
ATOM 2050 N N . GLY A 1 272 ? 14.950 5.837 -14.206 1.00 75.75 272 GLY A N 1
ATOM 2051 C CA . GLY A 1 272 ? 15.090 6.051 -12.763 1.00 75.75 272 GLY A CA 1
ATOM 2052 C C . GLY A 1 272 ? 14.849 4.762 -11.983 1.00 75.75 272 GLY A C 1
ATOM 2053 O O . GLY A 1 272 ? 15.724 4.306 -11.258 1.00 75.75 272 GLY A O 1
ATOM 2054 N N . TYR A 1 273 ? 13.728 4.080 -12.231 1.00 80.00 273 TYR A N 1
ATOM 2055 C CA . TYR A 1 273 ? 13.446 2.794 -11.587 1.00 80.00 273 TYR A CA 1
ATOM 2056 C C . TYR A 1 273 ? 14.507 1.726 -11.881 1.00 80.00 273 TYR A C 1
ATOM 2058 O O . TYR A 1 273 ? 14.987 1.062 -10.968 1.00 80.00 273 TYR A O 1
ATOM 2066 N N . LEU A 1 274 ? 14.892 1.551 -13.149 1.00 84.12 274 LEU A N 1
ATOM 2067 C CA . LEU A 1 274 ? 15.876 0.537 -13.535 1.00 84.12 274 LEU A CA 1
ATOM 2068 C C . LEU A 1 274 ? 17.289 0.842 -13.014 1.00 84.12 274 LEU A C 1
ATOM 2070 O O . LEU A 1 274 ? 18.111 -0.068 -12.953 1.00 84.12 274 LEU A O 1
ATOM 2074 N N . ALA A 1 275 ? 17.584 2.105 -12.700 1.00 77.88 275 ALA A N 1
ATOM 2075 C CA . ALA A 1 275 ? 18.881 2.547 -12.201 1.00 77.88 275 ALA A CA 1
ATOM 2076 C C . ALA A 1 275 ? 18.970 2.573 -10.672 1.00 77.88 275 ALA A C 1
ATOM 2078 O O . ALA A 1 275 ? 20.039 2.291 -10.140 1.00 77.88 275 ALA A O 1
ATOM 2079 N N . GLU A 1 276 ? 17.887 2.947 -9.994 1.00 77.69 276 GLU A N 1
ATOM 2080 C CA . GLU A 1 276 ? 17.894 3.295 -8.568 1.00 77.69 276 GLU A CA 1
ATOM 2081 C C . GLU A 1 276 ? 17.201 2.239 -7.694 1.00 77.69 276 GLU A C 1
ATOM 2083 O O . GLU A 1 276 ? 17.398 2.226 -6.483 1.00 77.69 276 GLU A O 1
ATOM 2088 N N . CYS A 1 277 ? 16.415 1.320 -8.271 1.00 78.81 277 CYS A N 1
ATOM 2089 C CA . CYS A 1 277 ? 15.747 0.275 -7.496 1.00 78.81 277 CYS A CA 1
ATOM 2090 C C . CYS A 1 277 ? 16.742 -0.800 -7.024 1.00 78.81 277 CYS A C 1
ATOM 2092 O O . CYS A 1 277 ? 17.059 -1.738 -7.758 1.00 78.81 277 CYS A O 1
ATOM 2094 N N . GLU A 1 278 ? 17.177 -0.708 -5.766 1.00 83.44 278 GLU A N 1
ATOM 2095 C CA . GLU A 1 278 ? 18.117 -1.657 -5.145 1.00 83.44 278 GLU A CA 1
ATOM 2096 C C . GLU A 1 278 ? 17.588 -3.099 -5.099 1.00 83.44 278 GLU A C 1
ATOM 2098 O O . GLU A 1 278 ? 18.347 -4.072 -5.135 1.00 83.44 278 GLU A O 1
ATOM 2103 N N . SER A 1 279 ? 16.268 -3.258 -5.061 1.00 85.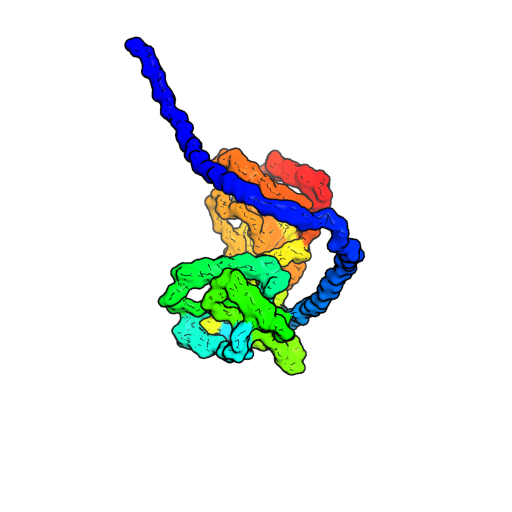38 279 SER A N 1
ATOM 2104 C CA . SER A 1 279 ? 15.631 -4.570 -4.987 1.00 85.38 279 SER A CA 1
ATOM 2105 C C . SER A 1 279 ? 15.435 -5.234 -6.343 1.00 85.38 279 SER A C 1
ATOM 2107 O O . SER A 1 279 ? 15.030 -6.399 -6.391 1.00 85.38 279 SER A O 1
ATOM 2109 N N . LEU A 1 280 ? 15.724 -4.546 -7.451 1.00 90.00 280 LEU A N 1
ATOM 2110 C CA . LEU A 1 280 ? 15.600 -5.105 -8.792 1.00 90.00 280 LEU A CA 1
ATOM 2111 C C . LEU A 1 280 ? 16.617 -6.232 -8.999 1.00 90.00 280 LEU A C 1
ATOM 2113 O O . LEU A 1 280 ? 17.828 -6.027 -9.011 1.00 90.00 280 LEU A O 1
ATOM 2117 N N . ARG A 1 281 ? 16.122 -7.455 -9.200 1.00 94.25 281 ARG A N 1
ATOM 2118 C CA . ARG A 1 281 ? 16.969 -8.646 -9.385 1.00 94.25 281 ARG A CA 1
ATOM 2119 C C . ARG A 1 281 ? 17.082 -9.085 -10.835 1.00 94.25 281 ARG A C 1
ATOM 2121 O O . ARG A 1 281 ? 18.064 -9.733 -11.204 1.00 94.25 281 ARG A O 1
ATOM 2128 N N . ARG A 1 282 ? 16.069 -8.797 -11.657 1.00 94.56 282 ARG A N 1
ATOM 2129 C CA . ARG A 1 282 ? 16.056 -9.184 -13.071 1.00 94.56 282 ARG A CA 1
ATOM 2130 C C . ARG A 1 282 ? 15.071 -8.367 -13.891 1.00 94.56 282 ARG A C 1
ATOM 2132 O O . ARG A 1 282 ? 13.989 -8.046 -13.413 1.00 94.56 282 ARG A O 1
ATOM 2139 N N . VAL A 1 283 ? 15.408 -8.152 -15.160 1.00 95.31 283 VAL A N 1
ATOM 2140 C CA . VAL A 1 283 ? 14.498 -7.603 -16.171 1.00 95.31 283 VAL A CA 1
ATOM 2141 C C . VAL A 1 283 ? 14.249 -8.628 -17.279 1.00 95.31 283 VAL A C 1
ATOM 2143 O O . VAL A 1 283 ? 15.182 -9.143 -17.892 1.00 95.31 283 VAL A O 1
ATOM 2146 N N . TYR A 1 284 ? 12.988 -8.922 -17.571 1.00 96.12 284 TYR A N 1
ATOM 2147 C CA . TYR A 1 284 ? 12.584 -9.651 -18.768 1.00 96.12 284 TYR A CA 1
ATOM 2148 C C . TYR A 1 284 ? 12.216 -8.657 -19.867 1.00 96.12 284 TYR A C 1
ATOM 2150 O O . TYR A 1 284 ? 11.270 -7.883 -19.723 1.00 96.12 284 TYR A O 1
ATOM 2158 N N . VAL A 1 285 ? 12.974 -8.678 -20.962 1.00 94.19 285 VAL A N 1
ATOM 2159 C CA . VAL A 1 285 ? 12.753 -7.835 -22.142 1.00 94.19 285 VAL A CA 1
ATOM 2160 C C . VAL A 1 285 ? 11.992 -8.654 -23.180 1.00 94.19 285 VAL A C 1
ATOM 2162 O O . VAL A 1 285 ? 12.530 -9.591 -23.770 1.00 94.19 285 VAL A O 1
ATOM 2165 N N . LEU A 1 286 ? 10.717 -8.330 -23.363 1.00 93.56 286 LEU A N 1
ATOM 2166 C CA . LEU A 1 286 ? 9.811 -9.040 -24.254 1.00 93.56 286 LEU A CA 1
ATOM 2167 C C . LEU A 1 286 ? 9.947 -8.531 -25.687 1.00 93.56 286 LEU A C 1
ATOM 2169 O O . LEU A 1 286 ? 9.862 -7.329 -25.936 1.00 93.56 286 LEU A O 1
ATOM 2173 N N . VAL A 1 287 ? 10.062 -9.475 -26.617 1.00 92.75 287 VAL A N 1
ATOM 2174 C CA . VAL A 1 287 ? 10.139 -9.262 -28.065 1.00 92.75 287 VAL A CA 1
ATOM 2175 C C . VAL A 1 287 ? 9.077 -10.097 -28.767 1.00 92.75 287 VAL A C 1
ATOM 2177 O O . VAL A 1 287 ? 8.844 -11.239 -28.388 1.00 92.75 287 VAL A O 1
ATOM 2180 N N . ASP A 1 288 ? 8.452 -9.548 -29.807 1.00 90.06 288 ASP A N 1
ATOM 2181 C CA . ASP A 1 288 ? 7.628 -10.342 -30.727 1.00 90.06 288 ASP A CA 1
ATOM 2182 C C . ASP A 1 288 ? 8.584 -11.202 -31.566 1.00 90.06 288 ASP A C 1
ATOM 2184 O O . ASP A 1 288 ? 9.358 -10.659 -32.361 1.00 90.06 288 ASP A O 1
ATOM 2188 N N . ALA A 1 289 ? 8.584 -12.523 -31.368 1.00 90.56 289 ALA A N 1
ATOM 2189 C CA . ALA A 1 289 ? 9.582 -13.417 -31.957 1.00 90.56 289 ALA A CA 1
ATOM 2190 C C . ALA A 1 289 ? 9.546 -13.408 -33.493 1.00 90.56 289 ALA A C 1
ATOM 2192 O O . ALA A 1 289 ? 10.558 -13.671 -34.137 1.00 90.56 289 ALA A O 1
ATOM 2193 N N . ARG A 1 290 ? 8.414 -13.013 -34.086 1.00 89.94 290 ARG A N 1
ATOM 2194 C CA . ARG A 1 290 ? 8.239 -12.876 -35.540 1.00 89.94 290 ARG A CA 1
ATOM 2195 C C . ARG A 1 290 ? 8.971 -11.666 -36.123 1.00 89.94 290 ARG A C 1
ATOM 2197 O O . ARG A 1 290 ? 9.223 -11.633 -37.321 1.00 89.94 290 ARG A O 1
ATOM 2204 N N . ARG A 1 291 ? 9.258 -10.650 -35.301 1.00 85.44 291 ARG A N 1
ATOM 2205 C CA . ARG A 1 291 ? 9.941 -9.404 -35.704 1.00 85.44 291 ARG A CA 1
ATOM 2206 C C . ARG A 1 291 ? 11.376 -9.330 -35.189 1.00 85.44 291 ARG A C 1
ATOM 2208 O O . ARG A 1 291 ? 12.200 -8.652 -35.793 1.00 85.44 291 ARG A O 1
ATOM 2215 N N . GLY A 1 292 ? 1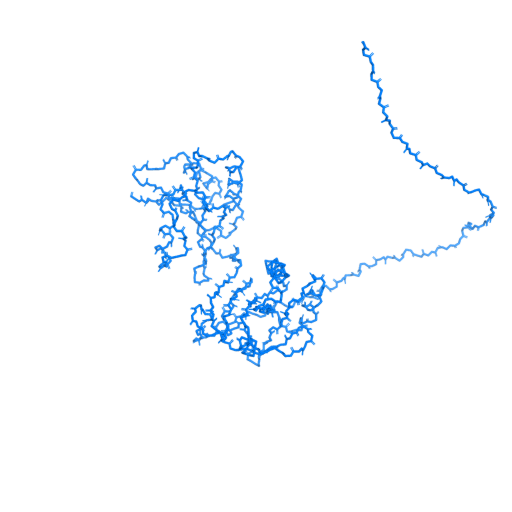1.665 -10.025 -34.089 1.00 87.81 292 GLY A N 1
ATOM 2216 C CA . GLY A 1 292 ? 12.918 -9.873 -33.357 1.00 87.81 292 GLY A CA 1
ATOM 2217 C C . GLY A 1 292 ? 13.001 -8.532 -32.610 1.00 87.81 292 GLY A C 1
ATOM 2218 O O . GLY A 1 292 ? 12.045 -7.751 -32.620 1.00 87.81 292 GLY A O 1
ATOM 2219 N N . PRO A 1 293 ? 14.123 -8.265 -31.917 1.00 89.50 293 PRO A N 1
ATOM 2220 C CA . PRO A 1 293 ? 14.347 -6.981 -31.259 1.00 89.50 293 PRO A CA 1
ATOM 2221 C C . PRO A 1 293 ? 14.500 -5.859 -32.293 1.00 89.50 293 PRO A C 1
ATOM 2223 O O . PRO A 1 293 ? 15.208 -6.023 -33.290 1.00 89.50 293 PRO A O 1
ATOM 2226 N N . GLU A 1 294 ? 13.889 -4.704 -32.038 1.00 87.06 294 GLU A N 1
ATOM 2227 C CA . GLU A 1 294 ? 14.102 -3.467 -32.790 1.00 87.06 294 GLU A CA 1
ATOM 2228 C C . GLU A 1 294 ? 15.016 -2.518 -31.989 1.00 87.06 294 GLU A C 1
ATOM 2230 O O . GLU A 1 294 ? 15.697 -2.926 -31.039 1.00 87.06 294 GLU A O 1
ATOM 2235 N N . ASP A 1 295 ? 15.132 -1.265 -32.425 1.00 84.06 295 ASP A N 1
ATOM 2236 C CA . ASP A 1 295 ? 16.112 -0.332 -31.869 1.00 84.06 295 ASP A CA 1
ATOM 2237 C C . ASP A 1 295 ? 15.801 0.044 -30.422 1.00 84.06 295 ASP A C 1
ATOM 2239 O O . ASP A 1 295 ? 16.726 0.152 -29.619 1.00 84.06 295 ASP A O 1
ATOM 2243 N N . GLU A 1 296 ? 14.528 0.178 -30.047 1.00 81.44 296 GLU A N 1
ATOM 2244 C CA . GLU A 1 296 ? 14.154 0.485 -28.666 1.00 81.44 296 GLU A CA 1
ATOM 2245 C C . GLU A 1 296 ? 14.496 -0.662 -27.705 1.00 81.44 296 GLU A C 1
ATOM 2247 O O . GLU A 1 296 ? 15.021 -0.419 -26.616 1.00 81.44 296 GLU A O 1
ATOM 2252 N N . GLU A 1 297 ? 14.269 -1.916 -28.110 1.00 87.81 297 GLU A N 1
ATOM 2253 C CA . GLU A 1 297 ? 14.700 -3.079 -27.334 1.00 87.81 297 GLU A CA 1
ATOM 2254 C C . GLU A 1 297 ? 16.223 -3.128 -27.178 1.00 87.81 297 GLU A C 1
ATOM 2256 O O . GLU A 1 297 ? 16.729 -3.397 -26.086 1.00 87.81 297 GLU A O 1
ATOM 2261 N N . ARG A 1 298 ? 16.962 -2.865 -28.265 1.00 88.56 298 ARG A N 1
ATOM 2262 C CA . ARG A 1 298 ? 18.432 -2.833 -28.250 1.00 88.56 298 ARG A CA 1
ATOM 2263 C C . ARG A 1 298 ? 18.966 -1.725 -27.349 1.00 88.56 298 ARG A C 1
ATOM 2265 O O . ARG A 1 298 ? 19.909 -1.964 -26.600 1.00 88.56 298 ARG A O 1
ATOM 2272 N N . GLN A 1 299 ? 18.357 -0.542 -27.387 1.00 85.81 299 GLN A N 1
ATOM 2273 C CA . GLN A 1 299 ? 18.717 0.581 -26.519 1.00 85.81 299 GLN A CA 1
ATOM 2274 C C . GLN A 1 299 ? 18.476 0.250 -25.046 1.00 85.81 299 GLN A C 1
ATOM 2276 O O . GLN A 1 299 ? 19.355 0.489 -24.219 1.00 85.81 299 GLN A O 1
ATOM 2281 N N . LEU A 1 300 ? 17.333 -0.358 -24.717 1.00 87.00 300 LEU A N 1
ATOM 2282 C CA . LEU A 1 300 ? 17.051 -0.802 -23.354 1.00 87.00 300 LEU A CA 1
ATOM 2283 C C . LEU A 1 300 ? 18.046 -1.877 -22.895 1.00 87.00 300 LEU A C 1
ATOM 2285 O O . LEU A 1 300 ? 18.583 -1.789 -21.795 1.00 87.00 300 LEU A O 1
ATOM 2289 N N . ALA A 1 301 ? 18.333 -2.873 -23.733 1.00 90.50 301 ALA A N 1
ATOM 2290 C CA . ALA A 1 301 ? 19.306 -3.914 -23.417 1.00 90.50 301 ALA A CA 1
ATOM 2291 C C . ALA A 1 301 ? 20.717 -3.341 -23.192 1.00 90.50 301 ALA A C 1
ATOM 2293 O O . ALA A 1 301 ? 21.404 -3.750 -22.256 1.00 90.50 301 ALA A O 1
ATOM 2294 N N . ALA A 1 302 ? 21.129 -2.361 -24.003 1.00 89.12 302 ALA A N 1
ATOM 2295 C CA . ALA A 1 302 ? 22.394 -1.651 -23.830 1.00 89.12 302 ALA A CA 1
ATOM 2296 C C . ALA A 1 302 ? 22.428 -0.841 -22.522 1.00 89.12 302 ALA A C 1
ATOM 2298 O O . ALA A 1 302 ? 23.422 -0.893 -21.802 1.00 89.12 302 ALA A O 1
ATOM 2299 N N . PHE A 1 303 ? 21.336 -0.151 -22.175 1.00 87.31 303 PHE A N 1
ATOM 2300 C CA . PHE A 1 303 ? 21.193 0.563 -20.903 1.00 87.31 303 PHE A CA 1
ATOM 2301 C C . PHE A 1 303 ? 21.323 -0.381 -19.698 1.00 87.31 303 PHE A C 1
ATOM 2303 O O . PHE A 1 303 ? 22.072 -0.097 -18.764 1.00 87.31 303 PHE A O 1
ATOM 2310 N N . LEU A 1 304 ? 20.626 -1.522 -19.734 1.00 90.69 304 LEU A N 1
ATOM 2311 C CA . LEU A 1 304 ? 20.665 -2.528 -18.670 1.00 90.69 304 LEU A CA 1
ATOM 2312 C C . LEU A 1 304 ? 22.070 -3.125 -18.528 1.00 90.69 304 LEU A C 1
ATOM 2314 O O . LEU A 1 304 ? 22.577 -3.244 -17.415 1.00 90.69 304 LEU A O 1
ATOM 2318 N N . ALA A 1 305 ? 22.727 -3.432 -19.652 1.00 92.12 305 ALA A N 1
ATOM 2319 C CA . ALA A 1 305 ? 24.098 -3.933 -19.668 1.00 92.12 305 ALA A CA 1
ATOM 2320 C C . ALA A 1 305 ? 25.096 -2.919 -19.087 1.00 92.12 305 ALA A C 1
ATOM 2322 O O . ALA A 1 305 ? 25.922 -3.290 -18.256 1.00 92.12 305 ALA A O 1
ATOM 2323 N N . ALA A 1 306 ? 24.989 -1.640 -19.465 1.00 89.62 306 ALA A N 1
ATOM 2324 C CA . ALA A 1 306 ? 25.855 -0.574 -18.958 1.00 89.62 306 ALA A CA 1
ATOM 2325 C C . ALA A 1 306 ? 25.736 -0.376 -17.436 1.00 89.62 306 ALA A C 1
ATOM 2327 O O . ALA A 1 306 ? 26.688 0.060 -16.796 1.00 89.62 306 ALA A O 1
ATOM 2328 N N . ARG A 1 307 ? 24.580 -0.718 -16.857 1.00 84.75 307 ARG A N 1
ATOM 2329 C CA . ARG A 1 307 ? 24.313 -0.656 -15.413 1.00 84.75 307 ARG A CA 1
ATOM 2330 C C . ARG A 1 307 ? 24.479 -1.989 -14.687 1.00 84.75 307 ARG A C 1
ATOM 2332 O O . ARG A 1 307 ? 24.139 -2.081 -13.514 1.00 84.75 307 ARG A O 1
ATOM 2339 N N . ALA A 1 308 ? 24.972 -3.021 -15.373 1.00 90.94 308 ALA A N 1
ATOM 2340 C CA . ALA A 1 308 ? 25.085 -4.378 -14.842 1.00 90.94 308 ALA A CA 1
ATOM 2341 C C . ALA A 1 308 ? 23.760 -4.947 -14.283 1.00 90.94 308 ALA A C 1
ATOM 2343 O O . ALA A 1 308 ? 23.771 -5.837 -13.434 1.00 90.94 308 ALA A O 1
ATOM 2344 N N . VAL A 1 309 ? 22.613 -4.476 -14.784 1.00 89.75 309 VAL A N 1
ATOM 2345 C CA . VAL A 1 309 ? 21.296 -4.993 -14.401 1.00 89.75 309 VAL A CA 1
ATOM 2346 C C . VAL A 1 309 ? 21.051 -6.306 -15.154 1.00 89.75 309 VAL A C 1
ATOM 2348 O O . VAL A 1 309 ? 21.009 -6.302 -16.390 1.00 89.75 309 VAL A O 1
ATOM 2351 N N . PRO A 1 310 ? 20.864 -7.447 -14.462 1.00 93.31 310 PRO A N 1
ATOM 2352 C CA . PRO A 1 310 ? 20.657 -8.726 -15.128 1.00 93.31 310 PRO A CA 1
ATOM 2353 C C . PRO A 1 310 ? 19.368 -8.724 -15.951 1.00 93.31 310 PRO A C 1
ATOM 2355 O O . PRO A 1 310 ? 18.286 -8.461 -15.422 1.00 93.31 310 PRO A O 1
ATOM 2358 N N . TYR A 1 311 ? 19.453 -9.094 -17.229 1.00 95.62 311 TYR A N 1
ATOM 2359 C CA . TYR A 1 311 ? 18.275 -9.184 -18.088 1.00 95.62 311 TYR A CA 1
ATOM 2360 C C . TYR A 1 311 ? 18.234 -10.454 -18.941 1.00 95.62 311 TYR A C 1
ATOM 2362 O O . TYR A 1 311 ? 19.248 -11.117 -19.179 1.00 95.62 311 TYR A O 1
ATOM 2370 N N . ARG A 1 312 ? 17.027 -10.824 -19.378 1.00 95.88 312 ARG A N 1
ATOM 2371 C CA . ARG A 1 312 ? 16.772 -11.947 -20.290 1.00 95.88 312 ARG A CA 1
ATOM 2372 C C . ARG A 1 312 ? 15.771 -11.544 -21.362 1.00 95.88 312 ARG A C 1
ATOM 2374 O O . ARG A 1 312 ? 14.776 -10.886 -21.071 1.00 95.88 312 ARG A O 1
ATOM 2381 N N . TRP A 1 313 ? 16.026 -11.988 -22.585 1.00 94.62 313 TRP A N 1
ATOM 2382 C CA . TRP A 1 313 ? 15.083 -11.873 -23.690 1.00 94.62 313 TRP A CA 1
ATOM 2383 C C . TRP A 1 313 ? 13.949 -12.883 -23.531 1.00 94.62 313 TRP A C 1
ATOM 2385 O O . TRP A 1 313 ? 14.193 -14.034 -23.167 1.00 94.62 313 TRP A O 1
ATOM 2395 N N . VAL A 1 314 ? 12.725 -12.460 -23.830 1.00 94.38 314 VAL A N 1
ATOM 2396 C CA . VAL A 1 314 ? 11.544 -13.327 -23.862 1.00 94.38 314 VAL A CA 1
ATOM 2397 C C . VAL A 1 314 ? 10.872 -13.173 -25.217 1.00 94.38 314 VAL A C 1
ATOM 2399 O O . VAL A 1 314 ? 10.307 -12.122 -25.512 1.00 94.38 314 VAL A O 1
ATOM 2402 N N . GLY A 1 315 ? 10.932 -14.225 -26.032 1.00 92.75 315 GLY A N 1
ATOM 2403 C CA . GLY A 1 315 ? 10.151 -14.317 -27.261 1.00 92.75 315 GLY A CA 1
ATOM 2404 C C . GLY A 1 315 ? 8.686 -14.567 -26.932 1.00 92.75 315 GLY A C 1
ATOM 2405 O O . GLY A 1 315 ? 8.342 -15.606 -26.373 1.00 92.75 315 GLY A O 1
ATOM 2406 N N . THR A 1 316 ? 7.828 -13.609 -27.251 1.00 86.00 316 THR A N 1
ATOM 2407 C CA . THR A 1 316 ? 6.382 -13.824 -27.351 1.00 86.00 316 THR A CA 1
ATOM 2408 C C . THR A 1 316 ? 6.020 -14.170 -28.796 1.00 86.00 316 THR A C 1
ATOM 2410 O O . THR A 1 316 ? 6.881 -14.051 -29.656 1.00 86.00 316 THR A O 1
ATOM 2413 N N . LYS A 1 317 ? 4.753 -14.536 -29.042 1.00 78.50 317 LYS A N 1
ATOM 2414 C CA . LYS A 1 317 ? 4.118 -14.768 -30.359 1.00 78.50 317 LYS A CA 1
ATOM 2415 C C . LYS A 1 317 ? 4.895 -15.610 -31.373 1.00 78.50 317 LYS A C 1
ATOM 2417 O O . LYS A 1 317 ? 5.876 -15.113 -31.957 1.00 78.50 317 LYS A O 1
#

Foldseek 3Di:
DDDDDDDDDDDDDDDDDDDDDDDDDDDDDPDDPPPPPPPPPPPPPDDFFDAADQDPPADAQAAQDFADWFWFAFLVGHIDTPQVLLQQAKEKEWEAEPPDPVQVVVLVVLQVVCVVCPVPRYAYEYEHSRAPPCSPVQSVVCVVVVPDGTYTYWYADPVRHTRRCNNNVQRAPGWIFIAHRSRRTNDIDGDPPDLQAQEEEEEAAPPLCLLVVVCVVQVHPPPRDDDPDADPCLAWDWADDPVRHIYTYQRYDDPPPDDPVSVVSSCCRVLCCLQPRPNYQEYEYEDAQVVPDDPVSVVVVVSCVVRVHHYDYDHDD

Secondary structure (DSSP, 8-state):
--------------------------S------------------PPPPPPP---TT-----TTSBPPP-EEEETTS-EEEHHHHHHHS-EEEEEE-TT-HHHHHHHHHHHHHHHHHTTSS-EEEEEETT-TTTHHHHHHHHHHTT--SEEEE--B-TTS-BTTTTTTT--SSSEEEEEPTTSBEEEEEE-S--TTS-EEEEEEBTTSSHHHHHHHHTT-TTSS---SSTT---SPEEEEETTTEEEEEPPPB--TTS-HHHHHHHHHHHHHHHHH-TTEEEEEEEEETTT---HHHHHHHHHHHHTT--EEEEEE-